Protein AF-A0A7G1QAE7-F1 (afdb_monomer_lite)

Sequence (213 aa):
MINNKRNFAISIITIFCLLNSPILLAEEELVRTSWFGGPVYDGDPDLSISAALIQAGGGEKNFSFKKALVSMLGEKAVNQEVIKLTEKHGTKMINSWMTGMDFAVNSAIKHMNDRGIKFPDAPTNMTGVVLAKTLIKSGTAPDGAYWGGWMFDNIIPHSIHNQVMIDIDNKHDYRFNKELHCILNLAMYDVAQSLGETQIKLSALASKYCTDD

Foldseek 3Di:
DDYDDDDDDDDDDDDDDDDPDPPPPPPPPPQDAFPQGDGADQDDAAQLLLQQLCVQQPHLVRGFNLSSCCFAENPVVSVVLLVVLCVQPNPVLSVLLRVLVVLLSNLLSVVCVVVVHDRDHHDPPCTHNNSLVVLQVQQQDPVLEGFPNSSCVRNGPNVSNVVSQVVSCVVPRNVSSLSNRLSVQVSSQVVCVVSVVPSHHRDPSNVPPPPDD

pLDDT: mean 88.33, std 18.8, range [35.12, 98.81]

Structure (mmCIF, N/CA/C/O backbone):
data_AF-A0A7G1QAE7-F1
#
_entry.id   AF-A0A7G1QAE7-F1
#
loop_
_atom_site.group_PDB
_atom_site.id
_atom_site.type_symbol
_atom_site.label_atom_id
_atom_site.label_alt_id
_atom_site.label_comp_id
_atom_site.label_asym_id
_atom_site.label_entity_id
_atom_site.label_seq_id
_atom_site.pdbx_PDB_ins_code
_atom_site.Cartn_x
_atom_site.Cartn_y
_atom_site.Cartn_z
_atom_site.occupancy
_atom_site.B_iso_or_equiv
_atom_site.auth_seq_id
_atom_site.auth_comp_id
_atom_site.auth_asym_id
_atom_site.auth_atom_id
_atom_site.pdbx_PDB_model_num
ATOM 1 N N . MET A 1 1 ? 35.872 -70.308 61.705 1.00 38.72 1 MET A N 1
ATOM 2 C CA . MET A 1 1 ? 37.273 -69.848 61.570 1.00 38.72 1 MET A CA 1
ATOM 3 C C . MET A 1 1 ? 37.664 -70.046 60.108 1.00 38.72 1 MET A C 1
ATOM 5 O O . MET A 1 1 ? 37.556 -71.165 59.639 1.00 38.72 1 MET A O 1
ATOM 9 N N . ILE A 1 2 ? 37.682 -68.968 59.310 1.00 35.12 2 ILE A N 1
ATOM 10 C CA . ILE A 1 2 ? 38.897 -68.245 58.851 1.00 35.12 2 ILE A CA 1
ATOM 11 C C . ILE A 1 2 ? 39.672 -69.116 57.833 1.00 35.12 2 ILE A C 1
ATOM 13 O O . ILE A 1 2 ? 40.283 -70.094 58.233 1.00 35.12 2 ILE A O 1
ATOM 17 N N . ASN A 1 3 ? 39.484 -68.889 56.517 1.00 36.97 3 ASN A N 1
ATOM 18 C CA . ASN A 1 3 ? 40.258 -67.981 55.615 1.00 36.97 3 ASN A CA 1
ATOM 19 C C . ASN A 1 3 ? 41.444 -68.747 54.983 1.00 36.97 3 ASN A C 1
ATOM 21 O O . ASN A 1 3 ? 41.979 -69.637 55.620 1.00 36.97 3 ASN A O 1
ATOM 25 N N . ASN A 1 4 ? 42.020 -68.480 53.812 1.00 40.22 4 ASN A N 1
ATOM 26 C CA . ASN A 1 4 ? 41.911 -67.551 52.675 1.00 40.22 4 ASN A CA 1
ATOM 27 C C . ASN A 1 4 ? 43.047 -68.067 51.729 1.00 40.22 4 ASN A C 1
ATOM 29 O O . ASN A 1 4 ? 44.009 -68.641 52.231 1.00 40.22 4 ASN A O 1
ATOM 33 N N . LYS A 1 5 ? 43.096 -67.978 50.399 1.00 39.59 5 LYS A N 1
ATOM 34 C CA . LYS A 1 5 ? 43.302 -66.793 49.549 1.00 39.59 5 LYS A CA 1
ATOM 35 C C . LYS A 1 5 ? 43.773 -67.344 48.189 1.00 39.59 5 LYS A C 1
ATOM 37 O O . LYS A 1 5 ? 44.699 -68.154 48.156 1.00 39.59 5 LYS A O 1
ATOM 42 N N . ARG A 1 6 ? 43.228 -66.857 47.075 1.00 45.25 6 ARG A N 1
ATOM 43 C CA . ARG A 1 6 ? 43.918 -66.850 45.775 1.00 45.25 6 ARG A CA 1
ATOM 44 C C . ARG A 1 6 ? 43.813 -65.442 45.202 1.00 45.25 6 ARG A C 1
ATOM 46 O O . ARG A 1 6 ? 42.718 -64.919 45.043 1.00 45.25 6 ARG A O 1
ATOM 53 N N . ASN A 1 7 ? 44.976 -64.848 44.955 1.00 40.50 7 ASN A N 1
ATOM 54 C CA . ASN A 1 7 ? 45.155 -63.588 44.247 1.00 40.50 7 ASN A CA 1
ATOM 55 C C . ASN A 1 7 ? 44.993 -63.832 42.745 1.00 40.50 7 ASN A C 1
ATOM 57 O O . ASN A 1 7 ? 45.597 -64.774 42.245 1.00 40.50 7 ASN A O 1
ATOM 61 N N . PHE A 1 8 ? 44.295 -62.950 42.034 1.00 41.34 8 PHE A N 1
ATOM 62 C CA . PHE A 1 8 ? 44.707 -62.492 40.705 1.00 41.34 8 PHE A CA 1
ATOM 63 C C . PHE A 1 8 ? 44.094 -61.109 40.459 1.00 41.34 8 PHE A C 1
ATOM 65 O O . PHE A 1 8 ? 42.898 -60.900 40.642 1.00 41.34 8 PHE A O 1
ATOM 72 N N . ALA A 1 9 ? 44.961 -60.158 40.124 1.00 40.53 9 ALA A N 1
ATOM 73 C CA . ALA A 1 9 ? 44.627 -58.778 39.817 1.00 40.53 9 ALA A CA 1
ATOM 74 C C . ALA A 1 9 ? 44.011 -58.676 38.415 1.00 40.53 9 ALA A C 1
ATOM 76 O O . ALA A 1 9 ? 44.549 -59.253 37.471 1.00 40.53 9 ALA A O 1
ATOM 77 N N . ILE A 1 10 ? 42.931 -57.904 38.271 1.00 44.78 10 ILE A N 1
ATOM 78 C CA . ILE A 1 10 ? 42.457 -57.398 36.979 1.00 44.78 10 ILE A CA 1
ATOM 79 C C . ILE A 1 10 ? 42.213 -55.898 37.138 1.00 44.78 10 ILE A C 1
ATOM 81 O O . ILE A 1 10 ? 41.547 -55.447 38.068 1.00 44.78 10 ILE A O 1
ATOM 85 N N . SER A 1 11 ? 42.850 -55.154 36.240 1.00 39.69 11 SER A N 1
ATOM 86 C CA . SER A 1 11 ? 42.886 -53.701 36.157 1.00 39.69 11 SER A CA 1
ATOM 87 C C . SER A 1 11 ? 41.499 -53.118 35.873 1.00 39.69 11 SER A C 1
ATOM 89 O O . SER A 1 11 ? 40.778 -53.611 35.007 1.00 39.69 11 SER A O 1
ATOM 91 N N . ILE A 1 12 ? 41.144 -52.057 36.596 1.00 42.34 12 ILE A N 1
ATOM 92 C CA . ILE A 1 12 ? 39.921 -51.271 36.415 1.00 42.34 12 ILE A CA 1
ATOM 93 C C . ILE A 1 12 ? 40.163 -50.278 35.274 1.00 42.34 12 ILE A C 1
ATOM 95 O O . ILE A 1 12 ? 41.004 -49.391 35.402 1.00 42.34 12 ILE A O 1
ATOM 99 N N . ILE A 1 13 ? 39.408 -50.396 34.180 1.00 47.78 13 ILE A N 1
ATOM 100 C CA . ILE A 1 13 ? 39.191 -49.294 33.236 1.00 47.78 13 ILE A CA 1
ATOM 101 C C . ILE A 1 13 ? 37.709 -48.935 33.296 1.00 47.78 13 ILE A C 1
ATOM 103 O O . ILE A 1 13 ? 36.841 -49.670 32.832 1.00 47.78 13 ILE A O 1
ATOM 107 N N . THR A 1 14 ? 37.449 -47.788 33.910 1.00 43.59 14 THR A N 1
ATOM 108 C CA . THR A 1 14 ? 36.178 -47.070 33.900 1.00 43.59 14 THR A CA 1
ATOM 109 C C . THR A 1 14 ? 36.004 -46.407 32.534 1.00 43.59 14 THR A C 1
ATOM 111 O O . THR A 1 14 ? 36.798 -45.534 32.194 1.00 43.59 14 THR A O 1
ATOM 114 N N . ILE A 1 15 ? 34.962 -46.753 31.771 1.00 47.78 15 ILE A N 1
ATOM 115 C CA . ILE A 1 15 ? 34.453 -45.891 30.694 1.00 47.78 15 ILE A CA 1
ATOM 116 C C . ILE A 1 15 ? 32.947 -45.700 30.881 1.00 47.78 15 ILE A C 1
ATOM 118 O O . ILE A 1 15 ? 32.174 -46.644 31.013 1.00 47.78 15 ILE A O 1
ATOM 122 N N . PHE A 1 16 ? 32.612 -44.417 30.957 1.00 44.12 16 PHE A N 1
ATOM 123 C CA . PHE A 1 16 ? 31.332 -43.772 31.206 1.00 44.12 16 PHE A CA 1
ATOM 124 C C . PHE A 1 16 ? 30.228 -44.156 30.204 1.00 44.12 16 PHE A C 1
ATOM 126 O O . PHE A 1 16 ? 30.463 -44.225 29.000 1.00 44.12 16 PHE A O 1
ATOM 133 N N . CYS A 1 17 ? 28.999 -44.285 30.714 1.00 44.75 17 CYS A N 1
ATOM 134 C CA . CYS A 1 17 ? 27.755 -44.197 29.949 1.00 44.75 17 CYS A CA 1
ATOM 135 C C . CYS A 1 17 ? 27.654 -42.859 29.206 1.00 44.75 17 CYS A C 1
ATOM 137 O O . CYS A 1 17 ? 27.763 -41.830 29.866 1.00 44.75 17 CYS A O 1
ATOM 139 N N . LEU A 1 18 ? 27.276 -42.860 27.923 1.00 44.66 18 LEU A N 1
ATOM 140 C CA . LEU A 1 18 ? 26.432 -41.804 27.353 1.00 44.66 18 LEU A CA 1
ATOM 141 C C . LEU A 1 18 ? 25.463 -42.386 26.316 1.00 44.66 18 LEU A C 1
ATOM 143 O O . LEU A 1 18 ? 25.824 -43.158 25.432 1.00 44.66 18 LEU A O 1
ATOM 147 N N . LEU A 1 19 ? 24.204 -42.020 26.522 1.00 47.03 19 LEU A N 1
ATOM 148 C CA . LEU A 1 19 ? 23.010 -42.386 25.782 1.00 47.03 19 LEU A CA 1
ATOM 149 C C . LEU A 1 19 ? 23.026 -41.714 24.401 1.00 47.03 19 LEU A C 1
ATOM 151 O O . LEU A 1 19 ? 23.190 -40.500 24.308 1.00 47.03 19 LEU A O 1
ATOM 155 N N . ASN A 1 20 ? 22.798 -42.493 23.343 1.00 44.25 20 ASN A N 1
ATOM 156 C CA . ASN A 1 20 ? 22.477 -41.978 22.011 1.00 44.25 20 ASN A CA 1
ATOM 157 C C . ASN A 1 20 ? 21.037 -41.444 22.004 1.00 44.25 20 ASN A C 1
ATOM 159 O O . ASN A 1 20 ? 20.114 -42.137 21.579 1.00 44.25 20 ASN A O 1
ATOM 163 N N . SER A 1 21 ? 20.845 -40.217 22.475 1.00 53.19 21 SER A N 1
ATOM 164 C CA . SER A 1 21 ? 19.663 -39.429 22.130 1.00 53.19 21 SER A CA 1
ATOM 165 C C . SER A 1 21 ? 20.024 -38.559 20.926 1.00 53.19 21 SER A C 1
ATOM 167 O O . SER A 1 21 ? 20.981 -37.789 21.030 1.00 53.19 21 SER A O 1
ATOM 169 N N . PRO A 1 22 ? 19.318 -38.645 19.784 1.00 49.50 22 PRO A N 1
ATOM 170 C CA . PRO A 1 22 ? 19.487 -37.655 18.734 1.00 49.50 22 PRO A CA 1
ATOM 171 C C . PRO A 1 22 ? 19.063 -36.296 19.296 1.00 49.50 22 PRO A C 1
ATOM 173 O O . PRO A 1 22 ? 17.908 -36.090 19.669 1.00 49.50 22 PRO A O 1
ATOM 17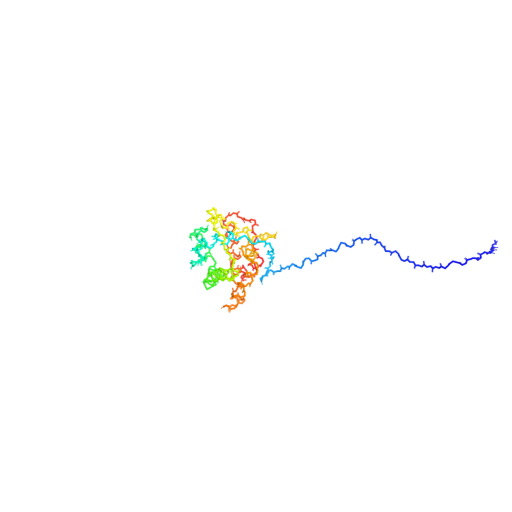6 N N . ILE A 1 23 ? 20.027 -35.385 19.400 1.00 50.25 23 ILE A N 1
ATOM 177 C CA . ILE A 1 23 ? 19.773 -33.971 19.641 1.00 50.25 23 ILE A CA 1
ATOM 178 C C . ILE A 1 23 ? 18.989 -33.482 18.423 1.00 50.25 23 ILE A C 1
ATOM 180 O O . ILE A 1 23 ? 19.538 -33.357 17.330 1.00 50.25 23 ILE A O 1
ATOM 184 N N . LEU A 1 24 ? 17.689 -33.260 18.608 1.00 46.09 24 LEU A N 1
ATOM 185 C CA . LEU A 1 24 ? 16.881 -32.471 17.694 1.00 46.09 24 LEU A CA 1
ATOM 186 C C . LEU A 1 24 ? 17.431 -31.041 17.790 1.00 46.09 24 LEU A C 1
ATOM 188 O O . LEU A 1 24 ? 17.120 -30.315 18.732 1.00 46.09 24 LEU A O 1
ATOM 192 N N . LEU A 1 25 ? 18.335 -30.671 16.885 1.00 46.50 25 LEU A N 1
ATOM 193 C CA . LEU A 1 25 ? 18.725 -29.277 16.723 1.00 46.50 25 LEU A CA 1
ATOM 194 C C . LEU A 1 25 ? 17.499 -28.559 16.159 1.00 46.50 25 LEU A C 1
ATOM 196 O O . LEU A 1 25 ? 17.181 -28.699 14.981 1.00 46.50 25 LEU A O 1
ATOM 200 N N . ALA A 1 26 ? 16.770 -27.856 17.026 1.00 49.25 26 ALA A N 1
ATOM 201 C CA . ALA A 1 26 ? 15.885 -26.795 16.586 1.00 49.25 26 ALA A CA 1
ATOM 202 C C . ALA A 1 26 ? 16.784 -25.744 15.928 1.00 49.25 26 ALA A C 1
ATOM 204 O O . ALA A 1 26 ? 17.561 -25.069 16.602 1.00 49.25 26 ALA A O 1
ATOM 205 N N . GLU A 1 27 ? 16.753 -25.692 14.603 1.00 49.44 27 GLU A N 1
ATOM 206 C CA . GLU A 1 27 ? 17.292 -24.573 13.850 1.00 49.44 27 GLU A CA 1
ATOM 207 C C . GLU A 1 27 ? 16.442 -23.362 14.257 1.00 49.44 27 GLU A C 1
ATOM 209 O O . GLU A 1 27 ? 15.258 -23.295 13.928 1.00 49.44 27 GLU A O 1
ATOM 214 N N . GLU A 1 28 ? 16.989 -22.465 15.086 1.00 44.53 28 GLU A N 1
ATOM 215 C CA . GLU A 1 28 ? 16.401 -21.136 15.249 1.00 44.53 28 GLU A CA 1
ATOM 216 C C . GLU A 1 28 ? 16.478 -20.474 13.877 1.00 44.53 28 GLU A C 1
ATOM 218 O O . GLU A 1 28 ? 17.512 -19.929 13.486 1.00 44.53 28 GLU A O 1
ATOM 223 N N . GLU A 1 29 ? 15.395 -20.584 13.110 1.00 51.03 29 GLU A N 1
ATOM 224 C CA . GLU A 1 29 ? 15.215 -19.789 11.914 1.00 51.03 29 GLU A CA 1
ATOM 225 C C . GLU A 1 29 ? 15.318 -18.332 12.368 1.00 51.03 29 GLU A C 1
ATOM 227 O O . GLU A 1 29 ? 14.521 -17.854 13.179 1.00 51.03 29 GLU A O 1
ATOM 232 N N . LEU A 1 30 ? 16.380 -17.655 11.935 1.00 49.22 30 LEU A N 1
ATOM 233 C CA . LEU A 1 30 ? 16.625 -16.254 12.231 1.00 49.22 30 LEU A CA 1
ATOM 234 C C . LEU A 1 30 ? 15.437 -15.489 11.640 1.00 49.22 30 LEU A C 1
ATOM 236 O O . LEU A 1 30 ? 15.407 -15.241 10.436 1.00 49.22 30 LEU A O 1
ATOM 240 N N . VAL A 1 31 ? 14.421 -15.202 12.463 1.00 57.31 31 VAL A N 1
ATOM 241 C CA . VAL A 1 31 ? 13.185 -14.566 12.002 1.00 57.31 31 VAL A CA 1
ATOM 242 C C . VAL A 1 31 ? 13.571 -13.204 11.448 1.00 57.31 31 VAL A C 1
ATOM 244 O O . VAL A 1 31 ? 13.851 -12.268 12.199 1.00 57.31 31 VAL A O 1
ATOM 247 N N . ARG A 1 32 ? 13.638 -13.106 10.118 1.00 70.94 32 ARG A N 1
ATOM 248 C CA . ARG A 1 32 ? 13.879 -11.840 9.439 1.00 70.94 32 ARG A CA 1
ATOM 249 C C . ARG A 1 32 ? 12.696 -10.936 9.731 1.00 70.94 32 ARG A C 1
ATOM 251 O O . ARG A 1 32 ? 11.549 -11.284 9.454 1.00 70.94 32 ARG A O 1
ATOM 258 N N . THR A 1 33 ? 12.987 -9.783 10.312 1.00 76.81 33 THR A N 1
ATOM 259 C CA . THR A 1 33 ? 11.983 -8.774 10.628 1.00 76.81 33 THR A CA 1
ATOM 260 C C . THR A 1 33 ? 11.908 -7.756 9.501 1.00 76.81 33 THR A C 1
ATOM 262 O O . THR A 1 33 ? 12.939 -7.296 9.008 1.00 76.81 33 THR A O 1
ATOM 265 N N . SER A 1 34 ? 10.692 -7.375 9.109 1.00 87.38 34 SER A N 1
ATOM 266 C CA . SER A 1 34 ? 10.488 -6.278 8.159 1.00 87.38 34 SER A CA 1
ATOM 267 C C . SER A 1 34 ? 10.971 -4.946 8.758 1.00 87.38 34 SER A C 1
ATOM 269 O O . SER A 1 34 ? 11.206 -4.839 9.966 1.00 87.38 34 SER A O 1
ATOM 271 N N . TRP A 1 35 ? 11.098 -3.910 7.922 1.00 89.69 35 TRP A N 1
ATOM 272 C CA . TRP A 1 35 ? 11.737 -2.619 8.235 1.00 89.69 35 TRP A CA 1
ATOM 273 C C . TRP A 1 35 ? 11.252 -1.961 9.542 1.00 89.69 35 TRP A C 1
ATOM 275 O O . TRP A 1 35 ? 12.019 -1.298 10.242 1.00 89.69 35 TRP A O 1
ATOM 285 N N . PHE A 1 36 ? 9.979 -2.164 9.898 1.00 91.25 36 PHE A N 1
ATOM 286 C CA . PHE A 1 36 ? 9.350 -1.628 11.113 1.00 91.25 36 PHE A CA 1
ATOM 287 C C . PHE A 1 36 ? 8.786 -2.705 12.049 1.00 91.25 36 PHE A C 1
ATOM 289 O O . PHE A 1 36 ? 7.912 -2.421 12.872 1.00 91.25 36 PHE A O 1
ATOM 296 N N . GLY A 1 37 ? 9.286 -3.935 11.943 1.00 88.94 37 GLY A N 1
ATOM 297 C CA . GLY A 1 37 ? 8.759 -5.092 12.657 1.00 88.94 37 GLY A CA 1
ATOM 298 C C . GLY A 1 37 ? 7.804 -5.932 11.808 1.00 88.94 37 GLY A C 1
ATOM 299 O O . GLY A 1 37 ? 7.399 -5.529 10.720 1.00 88.94 37 GLY A O 1
ATOM 300 N N . GLY A 1 38 ? 7.432 -7.098 12.335 1.00 89.00 38 GLY A N 1
ATOM 301 C CA . GLY A 1 38 ? 6.596 -8.070 11.632 1.00 89.00 38 GLY A CA 1
ATOM 302 C C . GLY A 1 38 ? 7.394 -9.006 10.716 1.00 89.00 38 GLY A C 1
ATOM 303 O O . GLY A 1 38 ? 8.603 -8.824 10.547 1.00 89.00 38 GLY A O 1
ATOM 304 N N . PRO A 1 39 ? 6.734 -10.029 10.160 1.00 92.31 39 PRO A N 1
ATOM 305 C CA . PRO A 1 39 ? 7.382 -11.029 9.321 1.00 92.31 39 PRO A CA 1
ATOM 306 C C . PRO A 1 39 ? 7.768 -10.465 7.945 1.00 92.31 39 PRO A C 1
ATOM 308 O O . PRO A 1 39 ? 7.182 -9.487 7.475 1.00 92.31 39 PRO A O 1
ATOM 311 N N . VAL A 1 40 ? 8.739 -11.107 7.296 1.00 90.50 40 VAL A N 1
ATOM 312 C CA . VAL A 1 40 ? 9.156 -10.838 5.909 1.00 90.50 40 VAL A CA 1
ATOM 313 C C . VAL A 1 40 ? 8.602 -11.926 4.998 1.00 90.50 40 VAL A C 1
ATOM 315 O O . VAL A 1 40 ? 8.642 -13.104 5.353 1.00 90.50 40 VAL A O 1
ATOM 318 N N . TYR A 1 41 ? 8.090 -11.537 3.830 1.00 93.19 41 TYR A N 1
ATOM 319 C CA . TYR A 1 41 ? 7.718 -12.489 2.791 1.00 93.19 41 TYR A CA 1
ATOM 320 C C . TYR A 1 41 ? 8.878 -12.657 1.808 1.00 93.19 41 TYR A C 1
ATOM 322 O O . TYR A 1 41 ? 9.283 -11.709 1.144 1.00 93.19 41 TYR A O 1
ATOM 330 N N . ASP A 1 42 ? 9.397 -13.879 1.713 1.00 88.00 42 ASP A N 1
ATOM 331 C CA . ASP A 1 42 ? 10.544 -14.220 0.861 1.00 88.00 42 ASP A CA 1
ATOM 332 C C . ASP A 1 42 ? 10.159 -15.051 -0.376 1.00 88.00 42 ASP A C 1
ATOM 334 O O . ASP A 1 42 ? 11.028 -15.587 -1.064 1.00 88.00 42 ASP A O 1
ATOM 338 N N . GLY A 1 43 ? 8.857 -15.202 -0.636 1.00 91.44 43 GLY A N 1
ATOM 339 C CA . GLY A 1 43 ? 8.357 -15.877 -1.831 1.00 91.44 43 GLY A CA 1
ATOM 340 C C . GLY A 1 43 ? 8.388 -14.986 -3.073 1.00 91.44 43 GLY A C 1
ATOM 341 O O . GLY A 1 43 ? 8.735 -13.805 -3.018 1.00 91.44 43 GLY A O 1
ATOM 342 N N . ASP A 1 44 ? 7.994 -15.561 -4.209 1.00 95.62 44 ASP A N 1
ATOM 343 C CA . ASP A 1 44 ? 7.874 -14.806 -5.453 1.00 95.62 44 ASP A CA 1
ATOM 344 C C . ASP A 1 44 ? 6.705 -13.808 -5.368 1.00 95.62 44 ASP A C 1
ATOM 346 O O . ASP A 1 44 ? 5.586 -14.205 -5.026 1.00 95.62 44 ASP A O 1
ATOM 350 N N . PRO A 1 45 ? 6.917 -12.524 -5.703 1.00 97.62 45 PRO A N 1
ATOM 351 C CA . PRO A 1 45 ? 5.853 -11.535 -5.664 1.00 97.62 45 PRO A CA 1
ATOM 352 C C . PRO A 1 45 ? 4.844 -11.754 -6.796 1.00 97.62 45 PRO A C 1
ATOM 354 O O . PRO A 1 45 ? 5.210 -12.007 -7.948 1.00 97.62 45 PRO A O 1
ATOM 357 N N . ASP A 1 46 ? 3.564 -11.541 -6.505 1.00 98.25 46 ASP A N 1
ATOM 358 C CA . ASP A 1 46 ? 2.510 -11.509 -7.513 1.00 98.25 46 ASP A CA 1
ATOM 359 C C . ASP A 1 46 ? 2.398 -10.106 -8.129 1.00 98.25 46 ASP A C 1
ATOM 361 O O . ASP A 1 46 ? 1.645 -9.232 -7.683 1.00 98.25 46 ASP A O 1
ATOM 365 N N . LEU A 1 47 ? 3.151 -9.895 -9.212 1.00 98.38 47 LEU A N 1
ATOM 366 C CA . LEU A 1 47 ? 3.163 -8.630 -9.949 1.00 98.38 47 LEU A CA 1
ATOM 367 C C . LEU A 1 47 ? 1.809 -8.285 -10.593 1.00 98.38 47 LEU A C 1
ATOM 369 O O . LEU A 1 47 ? 1.604 -7.130 -10.973 1.00 98.38 47 LEU A O 1
ATOM 373 N N . SER A 1 48 ? 0.876 -9.239 -10.713 1.00 98.56 48 SER A N 1
ATOM 374 C CA . SER A 1 48 ? -0.464 -8.958 -11.240 1.00 98.56 48 SER A CA 1
ATOM 375 C C . SER A 1 48 ? -1.295 -8.109 -10.274 1.00 98.56 48 SER A C 1
ATOM 377 O O . SER A 1 48 ? -2.073 -7.258 -10.713 1.00 98.56 48 SER A O 1
ATOM 379 N N . ILE A 1 49 ? -1.057 -8.254 -8.966 1.00 98.62 49 ILE A N 1
ATOM 380 C CA . ILE A 1 49 ? -1.687 -7.436 -7.924 1.00 98.62 49 ILE A CA 1
ATOM 381 C C . ILE A 1 49 ? -1.154 -6.003 -7.993 1.00 98.62 49 ILE A C 1
ATOM 383 O O . ILE A 1 49 ? -1.935 -5.050 -7.952 1.00 98.62 49 ILE A O 1
ATOM 387 N N . SER A 1 50 ? 0.159 -5.839 -8.180 1.00 98.62 50 SER A N 1
ATOM 388 C CA . SER A 1 50 ? 0.766 -4.524 -8.415 1.00 98.62 50 SER A CA 1
ATOM 389 C C . SER A 1 50 ? 0.214 -3.854 -9.669 1.00 98.62 50 SER A C 1
ATOM 391 O O . SER A 1 50 ? -0.175 -2.688 -9.615 1.00 98.62 50 SER A O 1
ATOM 393 N N . ALA A 1 51 ? 0.111 -4.586 -10.782 1.00 98.69 51 ALA A N 1
ATOM 394 C CA . ALA A 1 51 ? -0.468 -4.067 -12.019 1.00 98.69 51 ALA A CA 1
ATOM 395 C C . ALA A 1 51 ? -1.918 -3.590 -11.814 1.00 98.69 51 ALA A C 1
ATOM 397 O O . ALA A 1 51 ? -2.277 -2.491 -12.240 1.00 98.69 51 ALA A O 1
ATOM 398 N N . ALA A 1 52 ? -2.739 -4.370 -11.103 1.00 98.81 52 ALA A N 1
ATOM 399 C CA . ALA A 1 52 ? -4.114 -4.001 -10.776 1.00 98.81 52 ALA A CA 1
ATOM 400 C C . ALA A 1 52 ? -4.200 -2.765 -9.863 1.00 98.81 52 ALA A C 1
ATOM 402 O O . ALA A 1 52 ? -5.002 -1.865 -10.128 1.00 98.81 52 ALA A O 1
ATOM 403 N N . LEU A 1 53 ? -3.347 -2.669 -8.836 1.00 98.81 53 LEU A N 1
ATOM 404 C CA . LEU A 1 53 ? -3.257 -1.492 -7.966 1.00 98.81 53 LEU A CA 1
ATOM 405 C C . LEU A 1 53 ? -2.860 -0.238 -8.754 1.00 98.81 53 LEU A C 1
ATOM 407 O O . LEU A 1 53 ? -3.512 0.802 -8.637 1.00 98.81 53 LEU A O 1
ATOM 411 N N . ILE A 1 54 ? -1.828 -0.341 -9.592 1.00 98.62 54 ILE A N 1
ATOM 412 C CA . ILE A 1 54 ? -1.356 0.759 -10.435 1.00 98.62 54 ILE A CA 1
ATOM 413 C C . ILE A 1 54 ? -2.468 1.209 -11.389 1.00 98.62 54 ILE A C 1
ATOM 415 O O . ILE A 1 54 ? -2.750 2.406 -11.491 1.00 98.62 54 ILE A O 1
ATOM 419 N N . GLN A 1 55 ? -3.156 0.265 -12.038 1.00 98.69 55 GLN A N 1
ATOM 420 C CA . GLN A 1 55 ? -4.283 0.551 -12.925 1.00 98.69 55 GLN A CA 1
ATOM 421 C C . GLN A 1 55 ? -5.436 1.240 -12.181 1.00 98.69 55 GLN A C 1
ATOM 423 O O . GLN A 1 55 ? -5.974 2.233 -12.676 1.00 98.69 55 GLN A O 1
ATOM 428 N N . ALA A 1 56 ? -5.784 0.776 -10.977 1.00 98.69 56 ALA A N 1
ATOM 429 C CA . ALA A 1 56 ? -6.804 1.399 -10.135 1.00 98.69 56 ALA A CA 1
ATOM 430 C C . ALA A 1 56 ? -6.433 2.837 -9.730 1.00 98.69 56 ALA A C 1
ATOM 432 O O . ALA A 1 56 ? -7.312 3.689 -9.599 1.00 98.69 56 ALA A O 1
ATOM 433 N N . GLY A 1 57 ? -5.137 3.124 -9.581 1.00 98.62 57 GLY A N 1
ATOM 434 C CA . GLY A 1 57 ? -4.612 4.463 -9.320 1.00 98.62 57 GLY A CA 1
ATOM 435 C C . GLY A 1 57 ? -4.548 5.385 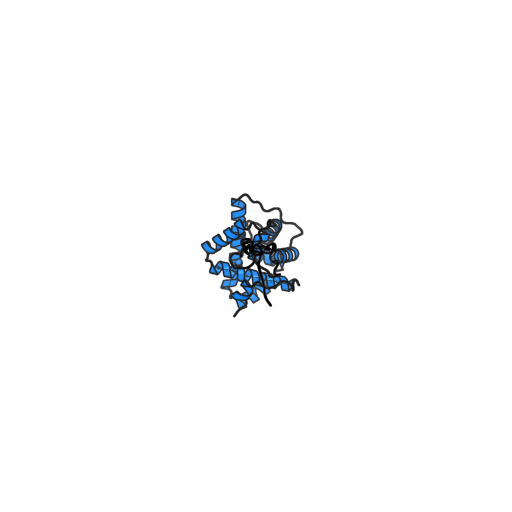-10.541 1.00 98.62 57 GLY A C 1
ATOM 436 O O . GLY A 1 57 ? -4.265 6.569 -10.375 1.00 98.62 57 GLY A O 1
ATOM 437 N N . GLY A 1 58 ? -4.833 4.893 -11.750 1.00 98.12 58 GLY A N 1
ATOM 438 C CA . GLY A 1 58 ? -4.782 5.674 -12.993 1.00 98.12 58 GLY A CA 1
ATOM 439 C C . GLY A 1 58 ? -3.616 5.335 -13.929 1.00 98.12 58 GLY A C 1
ATOM 440 O O . GLY A 1 58 ? -3.399 6.059 -14.903 1.00 98.12 58 GLY A O 1
ATOM 441 N N . GLY A 1 59 ? -2.889 4.247 -13.664 1.00 97.62 59 GLY A N 1
ATOM 442 C CA . GLY A 1 59 ? -1.770 3.764 -14.475 1.00 97.62 59 GLY A CA 1
ATOM 443 C C . GLY A 1 59 ? -0.419 4.366 -14.077 1.00 97.62 59 GLY A C 1
ATOM 444 O O . GLY A 1 59 ? -0.357 5.360 -13.359 1.00 97.62 59 GLY A O 1
ATOM 445 N N . GLU A 1 60 ? 0.674 3.787 -14.584 1.00 96.00 60 GLU A N 1
ATOM 446 C CA . GLU A 1 60 ? 2.050 4.088 -14.141 1.00 96.00 60 GLU A CA 1
ATOM 447 C C . GLU A 1 60 ? 2.427 5.577 -14.178 1.00 96.00 60 GLU A C 1
ATOM 449 O O . GLU A 1 60 ? 3.149 6.057 -13.314 1.00 96.00 60 GLU A O 1
ATOM 454 N N . LYS A 1 61 ? 1.934 6.330 -15.169 1.00 94.88 61 LYS A N 1
ATOM 455 C CA . LYS A 1 61 ? 2.279 7.754 -15.347 1.00 94.88 61 LYS A CA 1
ATOM 456 C C . LYS A 1 61 ? 1.414 8.714 -14.532 1.00 94.88 61 LYS A C 1
ATOM 458 O O . LYS A 1 61 ? 1.786 9.871 -14.379 1.00 94.88 61 LYS A O 1
ATOM 463 N N . ASN A 1 62 ? 0.244 8.265 -14.081 1.00 96.62 62 ASN A N 1
ATOM 464 C CA . ASN A 1 62 ? -0.776 9.118 -13.464 1.00 96.62 62 ASN A CA 1
ATOM 465 C C . ASN A 1 62 ? -1.272 8.550 -12.129 1.00 96.62 62 ASN A C 1
ATOM 467 O O . ASN A 1 62 ? -2.382 8.891 -11.701 1.00 96.62 62 ASN A O 1
ATOM 471 N N . PHE A 1 63 ? -0.484 7.660 -11.519 1.00 98.44 63 PHE A N 1
ATOM 472 C CA . PHE A 1 63 ? -0.867 6.956 -10.310 1.00 98.44 63 PHE A CA 1
ATOM 473 C C . PHE A 1 63 ? -1.228 7.943 -9.198 1.00 98.44 63 PHE A C 1
ATOM 475 O O . PHE A 1 63 ? -0.527 8.924 -8.952 1.00 98.44 63 PHE A O 1
ATOM 482 N N . SER A 1 64 ? -2.333 7.651 -8.521 1.00 98.50 64 SER A N 1
ATOM 483 C CA . SER A 1 64 ? -2.732 8.290 -7.280 1.00 98.50 64 SER A CA 1
ATOM 484 C C . SER A 1 64 ? -3.338 7.251 -6.351 1.00 98.50 64 SER A C 1
ATOM 486 O O . SER A 1 64 ? -4.322 6.585 -6.684 1.00 98.50 64 SER A O 1
ATOM 488 N N . PHE A 1 65 ? -2.800 7.169 -5.145 1.00 98.25 65 PHE A N 1
ATOM 489 C CA . PHE A 1 65 ? -3.248 6.281 -4.095 1.00 98.25 65 PHE A CA 1
ATOM 490 C C . PHE A 1 65 ? -4.686 6.593 -3.678 1.00 98.25 65 PHE A C 1
ATOM 492 O O . PHE A 1 65 ? -5.502 5.684 -3.541 1.00 98.25 65 PHE A O 1
ATOM 499 N N . LYS A 1 66 ? -5.062 7.878 -3.608 1.00 97.62 66 LYS A N 1
ATOM 500 C CA . LYS A 1 66 ? -6.460 8.273 -3.380 1.00 97.62 66 LYS A CA 1
ATOM 501 C C . LYS A 1 66 ? -7.385 7.735 -4.475 1.00 97.62 66 LYS A C 1
ATOM 503 O O . LYS A 1 66 ? -8.465 7.239 -4.160 1.00 97.62 66 LYS A O 1
ATOM 508 N N . LYS A 1 67 ? -6.984 7.808 -5.752 1.00 98.56 67 LYS A N 1
ATOM 509 C CA . LYS A 1 67 ? -7.783 7.238 -6.853 1.00 98.56 67 LYS A CA 1
ATOM 510 C C . LYS A 1 67 ? -7.898 5.722 -6.726 1.00 98.56 67 LYS A C 1
ATOM 512 O O . LYS A 1 67 ? -8.997 5.207 -6.898 1.00 98.56 67 LYS A O 1
ATOM 517 N N . ALA A 1 68 ? -6.814 5.037 -6.361 1.00 98.56 68 ALA A N 1
ATOM 518 C CA . ALA A 1 68 ? -6.834 3.597 -6.123 1.00 98.56 68 ALA A CA 1
ATOM 519 C C . ALA A 1 68 ? -7.806 3.222 -4.992 1.00 98.56 68 ALA A C 1
ATOM 521 O O . ALA A 1 68 ? -8.658 2.358 -5.187 1.00 98.56 68 ALA A O 1
ATOM 522 N N . LEU A 1 69 ? -7.755 3.923 -3.852 1.00 98.25 69 LEU 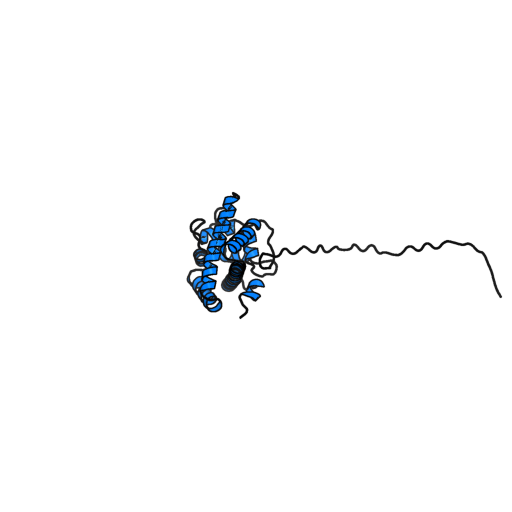A N 1
ATOM 523 C CA . LEU A 1 69 ? -8.698 3.729 -2.745 1.00 98.25 69 LEU A CA 1
ATOM 524 C C . LEU A 1 69 ? -10.152 3.935 -3.194 1.00 98.25 69 LEU A C 1
ATOM 526 O O . LEU A 1 69 ? -11.008 3.101 -2.911 1.00 98.25 69 LEU A O 1
ATOM 530 N N . VAL A 1 70 ? -10.439 5.015 -3.930 1.00 98.50 70 VAL A N 1
ATOM 531 C CA . VAL A 1 70 ? -11.798 5.306 -4.425 1.00 98.50 70 VAL A CA 1
ATOM 532 C C . VAL A 1 70 ? -12.262 4.269 -5.445 1.00 98.50 70 VAL A C 1
ATOM 534 O O . VAL A 1 70 ? -13.415 3.855 -5.398 1.00 98.50 70 VAL A O 1
ATOM 537 N N . SER A 1 71 ? -11.377 3.813 -6.331 1.00 98.50 71 SER A N 1
ATOM 538 C CA . SER A 1 71 ? -11.664 2.748 -7.298 1.00 98.50 71 SER A CA 1
ATOM 539 C C . SER A 1 71 ? -12.023 1.433 -6.599 1.00 98.50 71 SER A C 1
ATOM 541 O O . SER A 1 71 ? -12.934 0.727 -7.025 1.00 98.50 71 SER A O 1
ATOM 543 N N . MET A 1 72 ? -11.350 1.129 -5.487 1.00 98.50 72 MET A N 1
ATOM 544 C CA . MET A 1 72 ? -11.575 -0.086 -4.708 1.00 98.50 72 MET A CA 1
ATOM 545 C C . MET A 1 72 ? -12.832 -0.041 -3.832 1.00 98.50 72 MET A C 1
ATOM 547 O O . MET A 1 72 ? -13.549 -1.036 -3.742 1.00 98.50 72 MET A O 1
ATOM 551 N N . LEU A 1 73 ? -13.089 1.090 -3.170 1.00 98.06 73 LEU A N 1
ATOM 552 C CA . LEU A 1 73 ? -14.029 1.171 -2.040 1.00 98.06 73 LEU A CA 1
ATOM 553 C C . LEU A 1 73 ? -15.196 2.140 -2.269 1.00 98.06 73 LEU A C 1
ATOM 555 O O . LEU A 1 73 ? -16.173 2.132 -1.521 1.00 98.06 73 LEU A O 1
ATOM 559 N N . GLY A 1 74 ? -15.106 2.981 -3.297 1.00 98.19 74 GLY A N 1
ATOM 560 C CA . GLY A 1 74 ? -16.032 4.078 -3.542 1.00 98.19 74 GLY A CA 1
ATOM 561 C C . GLY A 1 74 ? -15.728 5.324 -2.704 1.00 98.19 74 GLY A C 1
ATOM 562 O O . GLY A 1 74 ? -15.233 5.268 -1.579 1.00 98.19 74 GLY A O 1
ATOM 563 N N . GLU A 1 75 ? -16.064 6.489 -3.259 1.00 97.56 75 GLU A N 1
ATOM 564 C CA . GLU A 1 75 ? -15.704 7.797 -2.696 1.00 97.56 75 GLU A CA 1
ATOM 565 C C . GLU A 1 75 ? -16.256 8.028 -1.284 1.00 97.56 75 GLU A C 1
ATOM 567 O O . GLU A 1 75 ? -15.553 8.549 -0.419 1.00 97.56 75 GLU A O 1
ATOM 572 N N . LYS A 1 76 ? -17.495 7.596 -1.023 1.00 96.75 76 LYS A N 1
ATOM 573 C CA . LYS A 1 76 ? -18.131 7.760 0.289 1.00 96.75 76 LYS A CA 1
ATOM 574 C C . LYS A 1 76 ? -17.345 7.053 1.397 1.00 96.75 76 LYS A C 1
ATOM 576 O O . LYS A 1 76 ? -17.086 7.675 2.423 1.00 96.75 76 LYS A O 1
ATOM 581 N N . ALA A 1 77 ? -16.967 5.791 1.186 1.00 95.50 77 ALA A N 1
ATOM 582 C CA . ALA A 1 77 ? -16.242 5.002 2.180 1.00 95.50 77 ALA A CA 1
ATOM 583 C C . ALA A 1 77 ? -14.843 5.581 2.430 1.00 95.50 77 ALA A C 1
ATOM 585 O O . ALA A 1 77 ? -14.450 5.779 3.576 1.00 95.50 77 ALA A O 1
ATOM 586 N N . VAL A 1 78 ? -14.132 5.954 1.360 1.00 96.94 78 VAL A N 1
ATOM 587 C CA . VAL A 1 78 ? -12.805 6.580 1.469 1.00 96.94 78 VAL A CA 1
ATOM 588 C C . VAL A 1 78 ? -12.867 7.902 2.228 1.00 96.94 78 VAL A C 1
ATOM 590 O O . VAL A 1 78 ? -12.043 8.139 3.105 1.00 96.94 78 VAL A O 1
ATOM 593 N N . ASN A 1 79 ? -13.842 8.763 1.933 1.00 96.56 79 ASN A N 1
ATOM 594 C CA . ASN A 1 79 ? -13.969 10.046 2.623 1.00 96.56 79 ASN A CA 1
ATOM 595 C C . ASN A 1 79 ? -14.293 9.865 4.112 1.00 96.56 79 ASN A C 1
ATOM 597 O O . ASN A 1 79 ? -13.746 10.593 4.935 1.00 96.56 79 ASN A O 1
ATOM 601 N N . GLN A 1 80 ? -15.137 8.890 4.468 1.00 95.88 80 GLN A N 1
ATOM 602 C CA . GLN A 1 80 ? -15.424 8.564 5.870 1.00 95.88 80 GLN A CA 1
ATOM 603 C C . GLN A 1 80 ? -14.164 8.104 6.610 1.00 95.88 80 GLN A C 1
ATOM 605 O O . GLN A 1 80 ? -13.888 8.593 7.705 1.00 95.88 80 GLN A O 1
ATOM 610 N N . GLU A 1 81 ? -13.372 7.231 5.990 1.00 95.19 81 GLU A N 1
ATOM 611 C CA . GLU A 1 81 ? -12.121 6.745 6.572 1.00 95.19 81 GLU A CA 1
ATOM 612 C C . GLU A 1 81 ? -11.094 7.870 6.741 1.00 95.19 81 GLU A C 1
ATOM 614 O O . GLU A 1 81 ? -10.501 8.032 7.805 1.00 95.19 81 GLU A O 1
ATOM 619 N N . VAL A 1 82 ? -10.938 8.720 5.723 1.00 96.19 82 VAL A N 1
ATOM 620 C CA . VAL A 1 82 ? -10.042 9.882 5.778 1.00 96.19 82 VAL A CA 1
ATOM 621 C C . VAL A 1 82 ? -10.456 10.862 6.872 1.00 96.19 82 VAL A C 1
ATOM 623 O O . VAL A 1 82 ? -9.578 11.378 7.559 1.00 96.19 82 VAL A O 1
ATOM 626 N N . ILE A 1 83 ? -11.754 11.121 7.060 1.00 96.94 83 ILE A N 1
ATOM 627 C CA . ILE A 1 83 ? -12.250 11.980 8.148 1.00 96.94 83 ILE A CA 1
ATOM 628 C C . ILE A 1 83 ? -11.880 11.373 9.501 1.00 96.94 83 ILE A C 1
ATOM 630 O O . ILE A 1 83 ? -11.220 12.044 10.291 1.00 96.94 83 ILE A O 1
ATOM 634 N N . LYS A 1 84 ? -12.208 10.096 9.728 1.00 95.38 84 LYS A N 1
ATOM 635 C CA . LYS A 1 84 ? -11.897 9.380 10.975 1.00 95.38 84 LYS A CA 1
ATOM 636 C C . LYS A 1 84 ? -10.401 9.432 11.302 1.00 95.38 84 LYS A C 1
ATOM 638 O O . LYS A 1 84 ? -10.006 9.798 12.407 1.00 95.38 84 LYS A O 1
ATOM 643 N N . LEU A 1 85 ? -9.555 9.106 10.325 1.00 95.62 85 LEU A N 1
ATOM 644 C CA . LEU A 1 85 ? -8.104 9.149 10.491 1.00 95.62 85 LEU A CA 1
ATOM 645 C C . LEU A 1 85 ? -7.597 10.585 10.697 1.00 95.62 85 LEU A C 1
ATOM 647 O O . LEU A 1 85 ? -6.659 10.796 11.459 1.00 95.62 85 LEU A O 1
ATOM 651 N N . THR A 1 86 ? -8.217 11.584 10.063 1.00 97.06 86 THR A N 1
ATOM 652 C CA . THR A 1 86 ? -7.852 13.002 10.226 1.00 97.06 86 THR A CA 1
ATOM 653 C C . THR A 1 86 ? -8.195 13.523 11.615 1.00 97.06 86 THR A C 1
ATOM 655 O O . THR A 1 86 ? -7.400 14.269 12.181 1.00 97.06 86 THR A O 1
ATOM 658 N N . GLU A 1 87 ? -9.340 13.135 12.177 1.00 95.56 87 GLU A N 1
ATOM 659 C CA . GLU A 1 87 ? -9.730 13.488 13.546 1.00 95.56 87 GLU A CA 1
ATOM 660 C C . GLU A 1 87 ? -8.736 12.928 14.568 1.00 95.56 87 GLU A C 1
ATOM 662 O O . GLU A 1 87 ? -8.363 13.632 15.504 1.00 95.56 87 GLU A O 1
ATOM 667 N N . LYS A 1 88 ? -8.250 11.698 14.350 1.00 94.00 88 LYS A N 1
ATOM 668 C CA . LYS A 1 88 ? -7.301 11.040 15.255 1.00 94.00 88 LYS A CA 1
ATOM 669 C C . LYS A 1 88 ? -5.853 11.511 15.090 1.00 94.00 88 LYS A C 1
ATOM 671 O O . LYS A 1 88 ? -5.157 11.739 16.072 1.00 94.00 88 LYS A O 1
ATOM 676 N N . HIS A 1 89 ? -5.382 11.646 13.854 1.00 94.12 89 HIS A N 1
ATOM 677 C CA . HIS A 1 89 ? -3.956 11.831 13.545 1.00 94.12 89 HIS A CA 1
ATOM 678 C C . HIS A 1 89 ? -3.601 13.231 13.036 1.00 94.12 89 HIS A C 1
ATOM 680 O O . HIS A 1 89 ? -2.428 13.570 12.862 1.00 94.12 89 HIS A O 1
ATOM 686 N N . GLY A 1 90 ? -4.610 14.061 12.785 1.00 96.12 90 GLY A N 1
ATOM 687 C CA . GLY A 1 90 ? -4.450 15.394 12.230 1.00 96.12 90 GLY A CA 1
ATOM 688 C C . GLY A 1 90 ? -4.231 15.401 10.716 1.00 96.12 90 GLY A C 1
ATOM 689 O O . GLY A 1 90 ? -3.633 14.510 10.107 1.00 96.12 90 GLY A O 1
ATOM 690 N N . THR A 1 91 ? -4.674 16.490 10.086 1.00 96.12 91 THR A N 1
ATOM 691 C CA . THR A 1 91 ? -4.648 16.676 8.626 1.00 96.12 91 THR A CA 1
ATOM 692 C C . THR A 1 91 ? -3.250 16.544 8.026 1.00 96.12 91 THR A C 1
ATOM 694 O O . THR A 1 91 ? -3.095 16.007 6.931 1.00 96.12 91 THR A O 1
ATOM 697 N N . LYS A 1 92 ? -2.214 17.012 8.734 1.00 95.88 92 LYS A N 1
ATOM 698 C CA . LYS A 1 92 ? -0.830 16.933 8.249 1.00 95.88 92 LYS A CA 1
ATOM 699 C C . LYS A 1 92 ? -0.395 15.480 8.045 1.00 95.88 92 LYS A C 1
ATOM 701 O O . LYS A 1 92 ? 0.154 15.175 6.994 1.00 95.88 92 LYS A O 1
ATOM 706 N N . MET A 1 93 ? -0.660 14.600 9.012 1.00 95.31 93 MET A N 1
ATOM 707 C CA . MET A 1 93 ? -0.238 13.200 8.946 1.00 95.31 93 MET A CA 1
ATOM 708 C C . MET A 1 93 ? -0.980 12.444 7.840 1.00 95.31 93 MET A C 1
ATOM 710 O O . MET A 1 93 ? -0.356 11.718 7.074 1.00 95.31 93 MET A O 1
ATOM 714 N N . ILE A 1 94 ? -2.284 12.680 7.678 1.00 97.25 94 ILE A N 1
ATOM 715 C CA . ILE A 1 94 ? -3.083 12.010 6.639 1.00 97.25 94 ILE A CA 1
ATOM 716 C C . ILE A 1 94 ? -2.741 12.507 5.227 1.00 97.25 94 ILE A C 1
ATOM 718 O O . ILE A 1 94 ? -2.654 11.706 4.296 1.00 97.25 94 ILE A O 1
ATOM 722 N N . ASN A 1 95 ? -2.444 13.799 5.056 1.00 96.44 95 ASN A N 1
ATOM 723 C CA . ASN A 1 95 ? -1.937 14.319 3.781 1.00 96.44 95 ASN A CA 1
ATOM 724 C C . ASN A 1 95 ? -0.537 13.773 3.450 1.00 96.44 95 ASN A C 1
ATOM 726 O O . ASN A 1 95 ? -0.260 13.431 2.296 1.00 96.44 95 ASN A O 1
ATOM 730 N N . SER A 1 96 ? 0.337 13.665 4.455 1.00 96.06 96 SER A N 1
ATOM 731 C CA . SER A 1 96 ? 1.642 13.012 4.319 1.00 96.06 96 SER A CA 1
ATOM 732 C C . SER A 1 96 ? 1.495 11.544 3.937 1.00 96.06 96 SER A C 1
ATOM 734 O O . SER A 1 96 ? 2.214 11.080 3.062 1.00 96.06 96 SER A O 1
ATOM 736 N N . TRP A 1 97 ? 0.533 10.830 4.525 1.00 97.25 97 TRP A N 1
ATOM 737 C CA . TRP A 1 97 ? 0.248 9.444 4.172 1.00 97.25 97 TRP A CA 1
ATOM 738 C C . TRP A 1 97 ? -0.143 9.293 2.702 1.00 97.25 97 TRP A C 1
ATOM 740 O O . TRP A 1 97 ? 0.489 8.528 1.979 1.00 97.25 97 TRP A O 1
ATOM 750 N N . MET A 1 98 ? -1.108 10.082 2.223 1.00 97.31 98 MET A N 1
ATOM 751 C CA . MET A 1 98 ? -1.547 10.023 0.824 1.00 97.31 98 MET A CA 1
ATOM 752 C C . MET A 1 98 ? -0.405 10.318 -0.159 1.00 97.31 98 MET A C 1
ATOM 754 O O . MET A 1 98 ? -0.196 9.568 -1.108 1.00 97.31 98 MET A O 1
ATOM 758 N N . THR A 1 99 ? 0.366 11.381 0.086 1.00 97.25 99 THR A N 1
ATOM 759 C CA . THR A 1 99 ? 1.473 11.766 -0.807 1.00 97.25 99 THR A CA 1
ATOM 760 C C . THR A 1 99 ? 2.684 10.836 -0.686 1.00 97.25 99 THR A C 1
ATOM 762 O O . THR A 1 99 ? 3.363 10.577 -1.678 1.00 97.25 99 THR A O 1
ATOM 765 N N . GLY A 1 100 ? 2.935 10.278 0.499 1.00 97.94 100 GLY A N 1
ATOM 766 C CA . GLY A 1 100 ? 3.962 9.267 0.729 1.00 97.94 100 GLY A CA 1
ATOM 767 C C . GLY A 1 100 ? 3.658 7.953 0.012 1.00 97.94 100 GLY A C 1
ATOM 768 O O . GLY A 1 100 ? 4.561 7.361 -0.570 1.00 97.94 100 GLY A O 1
ATOM 769 N N . MET A 1 101 ? 2.391 7.530 -0.029 1.00 98.38 101 MET A N 1
ATOM 770 C CA . MET A 1 101 ? 1.971 6.350 -0.794 1.00 98.38 101 MET A CA 1
ATOM 771 C C . MET A 1 101 ? 2.076 6.572 -2.310 1.00 98.38 101 MET A C 1
ATOM 773 O O . MET A 1 101 ? 2.510 5.668 -3.024 1.00 98.38 101 MET A O 1
ATOM 777 N N . ASP A 1 102 ? 1.766 7.778 -2.804 1.00 98.56 102 ASP A N 1
ATOM 778 C CA . ASP A 1 102 ? 2.035 8.152 -4.202 1.00 98.56 102 ASP A CA 1
ATOM 779 C C . ASP A 1 102 ? 3.536 8.051 -4.517 1.00 98.56 102 ASP A C 1
ATOM 781 O O . ASP A 1 102 ? 3.933 7.484 -5.536 1.00 98.56 102 ASP A O 1
ATOM 785 N N . PHE A 1 103 ? 4.389 8.579 -3.634 1.00 98.56 103 PHE A N 1
ATOM 786 C CA . PHE A 1 103 ? 5.840 8.497 -3.784 1.00 98.56 103 PHE A CA 1
ATOM 787 C C . PHE A 1 103 ? 6.341 7.047 -3.767 1.00 98.56 103 PHE A C 1
ATOM 789 O O . PHE A 1 103 ? 7.130 6.677 -4.634 1.00 98.56 103 PHE A O 1
ATOM 796 N N . ALA A 1 104 ? 5.866 6.223 -2.829 1.00 98.44 104 ALA A N 1
ATOM 797 C CA . ALA A 1 104 ? 6.289 4.834 -2.678 1.00 98.44 104 ALA A CA 1
ATOM 798 C C . ALA A 1 104 ? 6.014 4.010 -3.945 1.00 98.44 104 ALA A C 1
ATOM 800 O O . ALA A 1 104 ? 6.907 3.327 -4.447 1.00 98.44 104 ALA A O 1
ATOM 801 N N . VAL A 1 105 ? 4.809 4.130 -4.514 1.00 98.50 105 VAL A N 1
ATOM 802 C CA . VAL A 1 105 ? 4.446 3.420 -5.751 1.00 98.50 105 VAL A CA 1
ATOM 803 C C . VAL A 1 105 ? 5.264 3.926 -6.939 1.00 98.50 105 VAL A C 1
ATOM 805 O O . VAL A 1 105 ? 5.787 3.123 -7.709 1.00 98.50 105 VAL A O 1
ATOM 808 N N . ASN A 1 106 ? 5.451 5.241 -7.070 1.00 98.38 106 ASN A N 1
ATOM 809 C CA . ASN A 1 106 ? 6.269 5.805 -8.146 1.00 98.38 106 ASN A CA 1
ATOM 810 C C . ASN A 1 106 ? 7.753 5.407 -8.032 1.00 98.38 106 ASN A C 1
ATOM 812 O O . ASN A 1 106 ? 8.391 5.125 -9.048 1.00 98.38 106 ASN A O 1
ATOM 816 N N . SER A 1 107 ? 8.300 5.341 -6.814 1.00 98.50 107 SER A N 1
ATOM 817 C CA . SER A 1 107 ? 9.651 4.827 -6.557 1.00 98.50 107 SER A CA 1
ATOM 818 C C . SER A 1 107 ? 9.748 3.345 -6.939 1.00 98.50 107 SER A C 1
ATOM 820 O O . SER A 1 107 ? 10.653 2.968 -7.684 1.00 98.50 107 SER A O 1
ATOM 822 N N . ALA A 1 108 ? 8.772 2.515 -6.550 1.00 98.44 108 ALA A N 1
ATOM 823 C CA . ALA A 1 108 ? 8.736 1.104 -6.932 1.00 98.44 108 ALA A CA 1
ATOM 824 C C . ALA A 1 108 ? 8.716 0.923 -8.460 1.00 98.44 108 ALA A C 1
ATOM 826 O O . ALA A 1 108 ? 9.526 0.168 -8.996 1.00 98.44 108 ALA A O 1
ATOM 827 N N . ILE A 1 109 ? 7.852 1.659 -9.173 1.00 98.38 109 ILE A N 1
ATOM 828 C CA . ILE A 1 109 ? 7.780 1.644 -10.645 1.00 98.38 109 ILE A CA 1
ATOM 829 C C . ILE A 1 109 ? 9.130 2.035 -11.256 1.00 98.38 109 ILE A C 1
ATOM 831 O O . ILE A 1 109 ? 9.612 1.367 -12.173 1.00 98.38 109 ILE A O 1
ATOM 835 N N . LYS A 1 110 ? 9.769 3.093 -10.742 1.00 98.19 110 LYS A N 1
ATOM 836 C CA . LYS A 1 110 ? 11.090 3.525 -11.206 1.00 98.19 110 LYS A CA 1
ATOM 837 C C . LYS A 1 110 ? 12.124 2.405 -11.058 1.00 98.19 110 LYS A C 1
ATOM 839 O O . LYS A 1 110 ? 12.801 2.085 -12.029 1.00 98.19 110 LYS A O 1
ATOM 844 N N . HIS A 1 111 ? 12.232 1.789 -9.882 1.00 98.50 111 HIS A N 1
ATOM 845 C CA . HIS A 1 111 ? 13.230 0.740 -9.639 1.00 98.50 111 HIS A CA 1
ATOM 846 C C . HIS A 1 111 ? 12.954 -0.545 -10.417 1.00 98.50 111 HIS A C 1
ATOM 848 O O . HIS A 1 111 ? 13.893 -1.204 -10.857 1.00 98.50 111 HIS A O 1
ATOM 854 N N . MET A 1 112 ? 11.684 -0.893 -10.627 1.00 97.75 112 MET A N 1
ATOM 855 C CA . MET A 1 112 ? 11.299 -2.007 -11.497 1.00 97.75 112 MET A CA 1
ATOM 856 C C . MET A 1 112 ? 11.777 -1.757 -12.932 1.00 97.75 112 MET A C 1
ATOM 858 O O . MET A 1 112 ? 12.471 -2.600 -13.503 1.00 97.75 112 MET A O 1
ATOM 862 N N . ASN A 1 113 ? 11.514 -0.561 -13.468 1.00 97.06 113 ASN A N 1
ATOM 863 C CA . ASN A 1 113 ? 11.960 -0.153 -14.801 1.00 97.06 113 ASN A CA 1
ATOM 864 C C . ASN A 1 113 ? 13.489 -0.115 -14.931 1.00 97.06 113 ASN A C 1
ATOM 866 O O . ASN A 1 113 ? 14.026 -0.643 -15.904 1.00 97.06 113 ASN A O 1
ATOM 870 N N . ASP A 1 114 ? 14.196 0.437 -13.941 1.00 97.81 114 ASP A N 1
ATOM 871 C CA . ASP A 1 114 ? 15.665 0.496 -13.928 1.00 97.81 114 ASP A CA 1
ATOM 872 C C . ASP A 1 114 ? 16.303 -0.904 -13.933 1.00 97.81 114 ASP A C 1
ATOM 874 O O . ASP A 1 114 ? 17.392 -1.096 -14.475 1.00 97.81 114 ASP A O 1
ATOM 878 N N . ARG A 1 115 ? 15.614 -1.902 -13.364 1.00 97.62 115 ARG A N 1
ATOM 879 C CA . ARG A 1 115 ? 16.033 -3.314 -13.380 1.00 97.62 115 ARG A CA 1
ATOM 880 C C . ARG A 1 115 ? 15.473 -4.106 -14.566 1.00 97.62 115 ARG A C 1
ATOM 882 O O . ARG A 1 115 ? 15.696 -5.311 -14.646 1.00 97.62 115 ARG A O 1
ATOM 889 N N . GLY A 1 116 ? 14.752 -3.459 -15.481 1.00 97.38 116 GLY A N 1
ATOM 890 C CA . GLY A 1 116 ? 14.138 -4.106 -16.643 1.00 97.38 116 GLY A CA 1
ATOM 891 C C . GLY A 1 116 ? 12.994 -5.068 -16.302 1.00 97.38 116 GLY A C 1
ATOM 892 O O . GLY A 1 116 ? 12.631 -5.896 -17.138 1.00 97.38 116 GLY A O 1
ATOM 893 N N . ILE A 1 117 ? 12.424 -4.974 -15.097 1.00 96.38 117 ILE A N 1
ATOM 894 C CA . ILE A 1 117 ? 11.294 -5.793 -14.655 1.00 96.38 117 ILE A CA 1
ATOM 895 C C . ILE A 1 117 ? 10.006 -5.088 -15.074 1.00 96.38 117 ILE A C 1
ATOM 897 O O . ILE A 1 117 ? 9.729 -3.971 -14.643 1.00 96.38 117 ILE A O 1
ATOM 901 N N . LYS A 1 118 ? 9.210 -5.745 -15.917 1.00 94.12 118 LYS A N 1
ATOM 902 C CA . LYS A 1 118 ? 7.932 -5.210 -16.398 1.00 94.12 118 LYS A CA 1
ATOM 903 C C . LYS A 1 118 ? 6.780 -5.731 -15.553 1.00 94.12 118 LYS A C 1
ATOM 905 O O . LYS A 1 118 ? 6.757 -6.914 -15.213 1.00 94.12 118 LYS A O 1
ATOM 910 N N . PHE A 1 119 ? 5.803 -4.872 -15.282 1.00 94.62 119 PHE A N 1
ATOM 911 C CA . PHE A 1 119 ? 4.509 -5.334 -14.796 1.00 94.62 119 PHE A CA 1
ATOM 912 C C . PHE A 1 119 ? 3.783 -6.110 -15.908 1.00 94.62 119 PHE A C 1
ATOM 914 O O . PHE A 1 119 ? 3.910 -5.750 -17.084 1.00 94.62 119 PHE A O 1
ATOM 921 N N . PRO A 1 120 ? 3.048 -7.180 -15.568 1.00 97.25 120 PRO A N 1
ATOM 922 C CA . PRO A 1 120 ? 2.106 -7.788 -16.497 1.00 97.25 120 PRO A CA 1
ATOM 923 C C . PRO A 1 120 ? 0.911 -6.851 -16.729 1.00 97.25 120 PRO A C 1
ATOM 925 O O . PRO A 1 120 ? 0.733 -5.858 -16.020 1.00 97.25 120 PRO A O 1
ATOM 928 N N . ASP A 1 121 ? 0.046 -7.200 -17.680 1.00 96.75 121 ASP A N 1
ATOM 929 C CA . ASP A 1 121 ? -1.250 -6.536 -17.803 1.00 96.75 121 ASP A CA 1
ATOM 930 C C . ASP A 1 121 ? -2.094 -6.769 -16.541 1.00 96.75 121 ASP A C 1
ATOM 932 O O . ASP A 1 121 ? -2.125 -7.869 -15.980 1.00 96.75 121 ASP A O 1
ATOM 936 N N . ALA A 1 122 ? -2.807 -5.730 -16.102 1.00 97.56 122 ALA A N 1
ATOM 937 C CA . ALA A 1 122 ? -3.709 -5.827 -14.962 1.00 97.56 122 ALA A CA 1
ATOM 938 C C . ALA A 1 122 ? -4.853 -6.821 -15.259 1.00 97.56 122 ALA A C 1
ATOM 940 O O . ALA A 1 122 ? -5.554 -6.654 -16.265 1.00 97.56 122 ALA A O 1
ATOM 941 N N . PRO A 1 123 ? -5.106 -7.819 -14.391 1.00 97.81 123 PRO A N 1
ATOM 942 C CA . PRO A 1 123 ? -6.230 -8.729 -14.573 1.00 97.81 123 PRO A CA 1
ATOM 943 C C . PRO A 1 123 ? -7.562 -7.972 -14.582 1.00 97.81 123 PRO A C 1
ATOM 945 O O . PRO A 1 123 ? -7.892 -7.245 -13.644 1.00 97.81 123 PRO A O 1
ATOM 948 N N . THR A 1 124 ? -8.374 -8.169 -15.621 1.00 96.38 124 T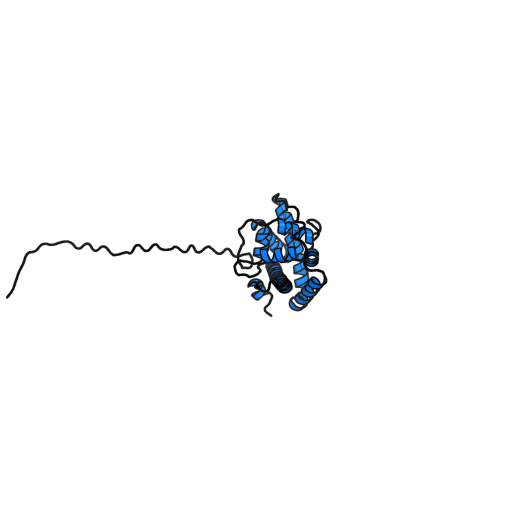HR A N 1
ATOM 949 C CA . THR A 1 124 ? -9.630 -7.418 -15.816 1.00 96.38 124 THR A CA 1
ATOM 950 C C . THR A 1 124 ? -10.683 -7.693 -14.740 1.00 96.38 124 THR A C 1
ATOM 952 O O . THR A 1 124 ? -11.558 -6.862 -14.497 1.00 96.38 124 THR A O 1
ATOM 955 N N . ASN A 1 125 ? -10.596 -8.842 -14.067 1.00 96.62 125 ASN A N 1
ATOM 956 C CA . ASN A 1 125 ? -11.474 -9.246 -12.971 1.00 96.62 125 ASN A CA 1
ATOM 957 C C . ASN A 1 125 ? -10.948 -8.856 -11.575 1.00 96.62 125 ASN A C 1
ATOM 959 O O . ASN A 1 125 ? -11.654 -9.073 -10.592 1.00 96.62 125 ASN A O 1
ATOM 963 N N . MET A 1 126 ? -9.745 -8.280 -11.465 1.00 98.25 126 MET A N 1
ATOM 964 C CA . MET A 1 126 ? -9.162 -7.832 -10.198 1.00 98.25 126 MET A CA 1
ATOM 965 C C . MET A 1 126 ? -9.377 -6.325 -10.023 1.00 98.25 126 MET A C 1
ATOM 967 O O . MET A 1 126 ? -8.456 -5.518 -10.110 1.00 98.25 126 MET A O 1
ATOM 971 N N . THR A 1 127 ? -10.631 -5.931 -9.812 1.00 98.38 127 THR A N 1
ATOM 972 C CA . THR A 1 127 ? -11.047 -4.524 -9.688 1.00 98.38 127 THR A CA 1
ATOM 973 C C . THR A 1 127 ? -11.975 -4.324 -8.490 1.00 98.38 127 THR A C 1
ATOM 975 O O . THR A 1 127 ? -12.480 -5.290 -7.910 1.00 98.38 127 THR A O 1
ATOM 978 N N . GLY A 1 128 ? -12.193 -3.069 -8.080 1.00 98.44 128 GLY A N 1
ATOM 979 C CA . GLY A 1 128 ? -13.124 -2.740 -6.998 1.00 98.44 128 GLY A CA 1
ATOM 980 C C . GLY A 1 128 ? -12.813 -3.477 -5.691 1.00 98.44 128 GLY A C 1
ATOM 981 O O . GLY A 1 128 ? -11.658 -3.615 -5.285 1.00 98.44 128 GLY A O 1
ATOM 982 N N . VAL A 1 129 ? -13.861 -4.016 -5.066 1.00 98.25 129 VAL A N 1
ATOM 983 C CA . VAL A 1 129 ? -13.762 -4.791 -3.819 1.00 98.25 129 VAL A CA 1
ATOM 984 C C . VAL A 1 129 ? -12.921 -6.062 -3.985 1.00 98.25 129 VAL A C 1
ATOM 986 O O . VAL A 1 129 ? -12.285 -6.487 -3.022 1.00 98.25 129 VAL A O 1
ATOM 989 N N . VAL A 1 130 ? -12.867 -6.661 -5.184 1.00 98.62 130 VAL A N 1
ATOM 990 C CA . VAL A 1 130 ? -12.018 -7.841 -5.427 1.00 98.62 130 VAL A CA 1
ATOM 991 C C . VAL A 1 130 ? -10.551 -7.468 -5.238 1.00 98.62 130 VAL A C 1
ATOM 993 O O . VAL A 1 130 ? -9.846 -8.158 -4.510 1.00 98.62 130 VAL A O 1
ATOM 996 N N . LEU A 1 131 ? -10.110 -6.344 -5.809 1.00 98.75 131 LEU A N 1
ATOM 997 C CA . LEU A 1 131 ? -8.747 -5.847 -5.608 1.00 98.75 131 LEU A CA 1
ATOM 998 C C . LEU A 1 131 ? -8.471 -5.512 -4.134 1.00 98.75 131 LEU A C 1
ATOM 1000 O O . LEU A 1 131 ? -7.427 -5.897 -3.613 1.00 98.75 131 LEU A O 1
ATOM 1004 N N . ALA A 1 132 ? -9.417 -4.869 -3.441 1.00 98.69 132 ALA A N 1
ATOM 1005 C CA . ALA A 1 132 ? -9.270 -4.559 -2.016 1.00 98.69 132 ALA A CA 1
ATOM 1006 C C . ALA A 1 132 ? -9.045 -5.823 -1.171 1.00 98.69 132 ALA A C 1
ATOM 1008 O O . ALA A 1 132 ? -8.098 -5.888 -0.388 1.00 98.69 132 ALA A O 1
ATOM 1009 N N . LYS A 1 133 ? -9.882 -6.852 -1.362 1.00 98.69 133 LYS A N 1
ATOM 1010 C CA . LYS A 1 133 ? -9.755 -8.137 -0.659 1.00 98.69 133 LYS A CA 1
ATOM 1011 C C . LYS A 1 133 ? -8.465 -8.866 -1.021 1.00 98.69 133 LYS A C 1
ATOM 1013 O O . LYS A 1 133 ? -7.848 -9.463 -0.144 1.00 98.69 133 LYS A O 1
ATOM 1018 N N . THR A 1 134 ? -8.035 -8.791 -2.280 1.00 98.75 134 THR A N 1
ATOM 1019 C CA . THR A 1 134 ? -6.748 -9.349 -2.710 1.00 98.75 134 THR A CA 1
ATOM 1020 C C . THR A 1 134 ? -5.585 -8.683 -1.976 1.00 98.75 134 THR A C 1
ATOM 1022 O O . THR A 1 134 ? -4.762 -9.393 -1.411 1.00 98.75 134 THR A O 1
ATOM 1025 N N . LEU A 1 135 ? -5.555 -7.349 -1.880 1.00 98.69 135 LEU A N 1
ATOM 1026 C CA . LEU A 1 135 ? -4.516 -6.629 -1.131 1.00 98.69 135 LEU A CA 1
ATOM 1027 C C . LEU A 1 135 ? -4.551 -6.943 0.371 1.00 98.69 135 LEU A C 1
ATOM 1029 O O . LEU A 1 135 ? -3.499 -7.151 0.971 1.00 98.69 135 LEU A O 1
ATOM 1033 N N . ILE A 1 136 ? -5.744 -7.041 0.974 1.00 98.56 136 ILE A N 1
ATOM 1034 C CA . ILE A 1 136 ? -5.901 -7.477 2.373 1.00 98.56 136 ILE A CA 1
ATOM 1035 C C . ILE A 1 136 ? -5.283 -8.859 2.568 1.00 98.56 136 ILE A C 1
ATOM 1037 O O . ILE A 1 136 ? -4.485 -9.053 3.483 1.00 98.56 136 ILE A O 1
ATOM 1041 N N . LYS A 1 137 ? -5.614 -9.812 1.692 1.00 98.44 137 LYS A N 1
ATOM 1042 C CA . LYS A 1 137 ? -5.079 -11.171 1.754 1.00 98.44 137 LYS A CA 1
ATOM 1043 C C . LYS A 1 137 ? -3.559 -11.181 1.593 1.00 98.44 137 LYS A C 1
ATOM 1045 O O . LYS A 1 137 ? -2.887 -11.811 2.399 1.00 98.44 137 LYS A O 1
ATOM 1050 N N . SER A 1 138 ? -3.024 -10.457 0.611 1.00 98.12 138 SER A N 1
ATOM 1051 C CA . SER A 1 138 ? -1.579 -10.341 0.387 1.00 98.12 138 SER A CA 1
ATOM 1052 C C . SER A 1 138 ? -0.849 -9.677 1.547 1.00 98.12 138 SER A C 1
ATOM 1054 O O . SER A 1 138 ? 0.325 -9.951 1.742 1.00 98.12 138 SER A O 1
ATOM 1056 N N . GLY A 1 139 ? -1.521 -8.828 2.329 1.00 97.94 139 GLY A N 1
ATOM 1057 C CA . GLY A 1 139 ? -0.966 -8.226 3.540 1.00 97.94 139 GLY A CA 1
ATOM 1058 C C . GLY A 1 139 ? -1.223 -8.980 4.835 1.00 97.94 139 GLY A C 1
ATOM 1059 O O . GLY A 1 139 ? -0.666 -8.602 5.860 1.00 97.94 139 GLY A O 1
ATOM 1060 N N . THR A 1 140 ? -2.041 -10.031 4.818 1.00 98.19 140 THR A N 1
ATOM 1061 C CA . THR A 1 140 ? -2.320 -10.837 6.008 1.00 98.19 140 THR A CA 1
ATOM 1062 C C . THR A 1 140 ? -1.211 -11.862 6.186 1.00 98.19 140 THR A C 1
ATOM 1064 O O . THR A 1 140 ? -1.106 -12.818 5.417 1.00 98.19 140 THR A O 1
ATOM 1067 N N . ALA A 1 141 ? -0.378 -11.661 7.201 1.00 96.50 141 ALA A N 1
ATOM 1068 C CA . ALA A 1 141 ? 0.731 -12.553 7.495 1.00 96.50 141 ALA A CA 1
ATOM 1069 C C . ALA A 1 141 ? 0.263 -13.833 8.232 1.00 96.50 141 ALA A C 1
ATOM 1071 O O . ALA A 1 141 ? -0.896 -13.914 8.653 1.00 96.50 141 ALA A O 1
ATOM 1072 N N . PRO A 1 142 ? 1.133 -14.850 8.424 1.00 95.31 142 PRO A N 1
ATOM 1073 C CA . PRO A 1 142 ? 0.753 -16.116 9.065 1.00 95.31 142 PRO A CA 1
ATOM 1074 C C . PRO A 1 142 ? 0.211 -15.988 10.500 1.00 95.31 142 PRO A C 1
ATOM 1076 O O . PRO A 1 142 ? -0.515 -16.863 10.964 1.00 95.31 142 PRO A O 1
ATOM 1079 N N . ASP A 1 143 ? 0.524 -14.893 11.200 1.00 93.69 143 ASP A N 1
ATOM 1080 C CA . ASP A 1 143 ? -0.018 -14.567 12.529 1.00 93.69 143 ASP A CA 1
ATOM 1081 C C . ASP A 1 143 ? -1.480 -14.053 12.493 1.00 93.69 143 ASP A C 1
ATOM 1083 O O . ASP A 1 143 ? -2.132 -13.888 13.539 1.00 93.69 143 ASP A O 1
ATOM 1087 N N . GLY A 1 144 ? -2.015 -13.834 11.288 1.00 97.00 144 GLY A N 1
ATOM 1088 C CA . GLY A 1 144 ? -3.342 -13.298 11.002 1.00 97.00 144 GLY A CA 1
ATOM 1089 C C . GLY A 1 144 ? -3.429 -11.773 11.080 1.00 97.00 144 GLY A C 1
ATOM 1090 O O . GLY A 1 144 ? -4.529 -11.232 10.962 1.00 97.00 144 GLY A O 1
ATOM 1091 N N . ALA A 1 145 ? -2.316 -11.072 11.309 1.00 97.94 145 ALA A N 1
ATOM 1092 C CA . ALA A 1 145 ? -2.286 -9.618 11.331 1.00 97.94 145 ALA A CA 1
ATOM 1093 C C . ALA A 1 145 ? -1.994 -9.037 9.945 1.00 97.94 145 ALA A C 1
ATOM 1095 O O . ALA A 1 145 ? -1.233 -9.605 9.158 1.00 97.94 145 ALA A O 1
ATOM 1096 N N . TYR A 1 146 ? -2.589 -7.879 9.655 1.00 98.19 146 TYR A N 1
ATOM 1097 C CA . TYR A 1 146 ? -2.260 -7.134 8.447 1.00 98.19 146 TYR A CA 1
ATOM 1098 C C . TYR A 1 146 ? -0.951 -6.360 8.635 1.00 98.19 146 TYR A C 1
ATOM 1100 O O . TYR A 1 146 ? -0.861 -5.485 9.501 1.00 98.19 146 TYR A O 1
ATOM 1108 N N . TRP A 1 147 ? 0.034 -6.658 7.789 1.00 97.94 147 TRP A N 1
ATOM 1109 C CA . TRP A 1 147 ? 1.344 -6.022 7.744 1.00 97.94 147 TRP A CA 1
ATOM 1110 C C . TRP A 1 147 ? 1.593 -5.415 6.358 1.00 97.94 147 TRP A C 1
ATOM 1112 O O . TRP A 1 147 ? 1.764 -6.125 5.371 1.00 97.94 147 TRP A O 1
ATOM 1122 N N . GLY A 1 148 ? 1.683 -4.086 6.280 1.00 96.81 148 GLY A N 1
ATOM 1123 C CA . GLY A 1 148 ? 1.982 -3.368 5.036 1.00 96.81 148 GLY A CA 1
ATOM 1124 C C . GLY A 1 148 ? 3.312 -3.789 4.403 1.00 96.81 148 GLY A C 1
ATOM 1125 O O . GLY A 1 148 ? 3.373 -3.964 3.194 1.00 96.81 148 GLY A O 1
ATOM 1126 N N . GLY A 1 149 ? 4.348 -4.040 5.212 1.00 95.81 149 GLY A N 1
ATOM 1127 C CA . GLY A 1 149 ? 5.631 -4.532 4.699 1.00 95.81 149 GLY A CA 1
ATOM 1128 C C . GLY A 1 149 ? 5.522 -5.920 4.057 1.00 95.81 149 GLY A C 1
ATOM 1129 O O . GLY A 1 149 ? 6.017 -6.125 2.955 1.00 95.81 149 GLY A O 1
ATOM 1130 N N . TRP A 1 150 ? 4.784 -6.833 4.699 1.00 97.31 150 TRP A N 1
ATOM 1131 C CA . TRP A 1 150 ? 4.473 -8.158 4.152 1.00 97.31 150 TRP A CA 1
ATOM 1132 C C . TRP A 1 150 ? 3.668 -8.056 2.850 1.00 97.31 150 TRP A C 1
ATOM 1134 O O . TRP A 1 150 ? 3.974 -8.738 1.876 1.00 97.31 150 TRP A O 1
ATOM 1144 N N . MET A 1 151 ? 2.671 -7.165 2.808 1.00 98.12 151 MET A N 1
ATOM 1145 C CA . MET A 1 151 ? 1.882 -6.883 1.606 1.00 98.12 151 MET A CA 1
ATOM 1146 C C . MET A 1 151 ? 2.759 -6.421 0.445 1.00 98.12 151 MET A C 1
ATOM 1148 O O . MET A 1 151 ? 2.623 -6.949 -0.654 1.00 98.12 151 MET A O 1
ATOM 1152 N N . PHE A 1 152 ? 3.673 -5.475 0.682 1.00 97.81 152 PHE A N 1
ATOM 1153 C CA . PHE A 1 152 ? 4.576 -4.989 -0.358 1.00 97.81 152 PHE A CA 1
ATOM 1154 C C . PHE A 1 152 ? 5.508 -6.086 -0.865 1.00 97.81 152 PHE A C 1
ATOM 1156 O O . PHE A 1 152 ? 5.606 -6.265 -2.075 1.00 97.81 152 PHE A O 1
ATOM 1163 N N . ASP A 1 153 ? 6.101 -6.877 0.027 1.00 97.19 153 ASP A N 1
ATOM 1164 C CA . ASP A 1 153 ? 6.939 -8.016 -0.360 1.00 97.19 153 ASP A CA 1
ATOM 1165 C C . ASP A 1 153 ? 6.163 -9.081 -1.166 1.00 97.19 153 ASP A C 1
ATOM 1167 O O . ASP A 1 153 ? 6.737 -9.754 -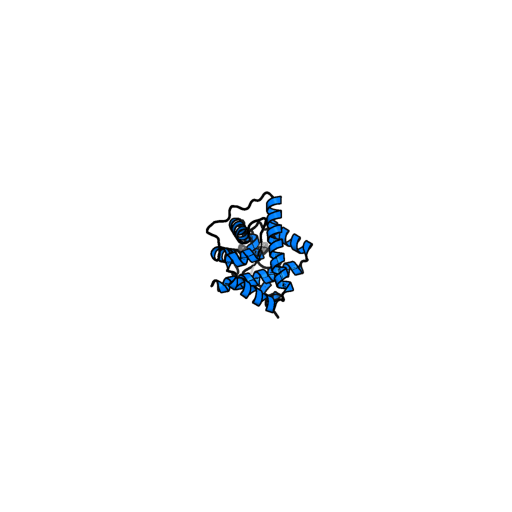2.017 1.00 97.19 153 ASP A O 1
ATOM 1171 N N . ASN A 1 154 ? 4.845 -9.204 -0.958 1.00 97.69 154 ASN A N 1
ATOM 1172 C CA . ASN A 1 154 ? 3.981 -10.095 -1.741 1.00 97.69 154 ASN A CA 1
ATOM 1173 C C . ASN A 1 154 ? 3.655 -9.573 -3.146 1.00 97.69 154 ASN A C 1
ATOM 1175 O O . ASN A 1 154 ? 3.215 -10.360 -3.980 1.00 97.69 154 ASN A O 1
ATOM 1179 N N . ILE A 1 155 ? 3.795 -8.272 -3.422 1.00 98.06 155 ILE A N 1
ATOM 1180 C CA . ILE A 1 155 ? 3.344 -7.677 -4.697 1.00 98.06 155 ILE A CA 1
ATOM 1181 C C . ILE A 1 155 ? 4.481 -7.060 -5.518 1.00 98.06 155 ILE A C 1
ATOM 1183 O O . ILE A 1 155 ? 4.312 -6.820 -6.715 1.00 98.06 155 ILE A O 1
ATOM 1187 N N . ILE A 1 156 ? 5.646 -6.830 -4.916 1.00 98.06 156 ILE A N 1
ATOM 1188 C CA . ILE A 1 156 ? 6.890 -6.419 -5.578 1.00 98.06 156 ILE A CA 1
ATOM 1189 C C . ILE A 1 156 ? 8.078 -7.178 -4.970 1.00 98.06 156 ILE A C 1
ATOM 1191 O O . ILE A 1 156 ? 8.000 -7.604 -3.823 1.00 98.06 156 ILE A O 1
ATOM 1195 N N . PRO A 1 157 ? 9.209 -7.333 -5.686 1.00 96.62 157 PR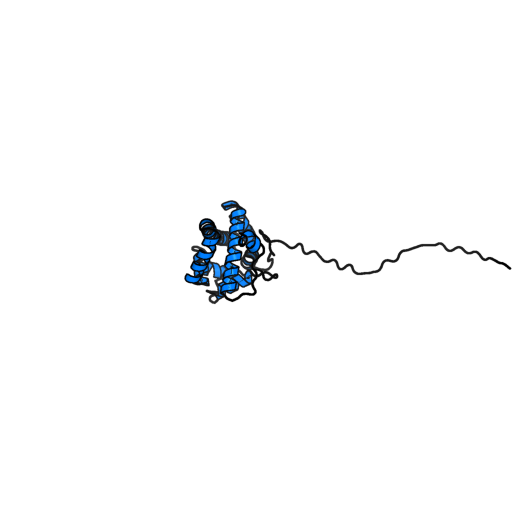O A N 1
ATOM 1196 C CA . PRO A 1 157 ? 10.373 -8.007 -5.120 1.00 96.62 157 PRO A CA 1
ATOM 1197 C C . PRO A 1 157 ? 10.850 -7.321 -3.833 1.00 96.62 157 PRO A C 1
ATOM 1199 O O . PRO A 1 157 ? 11.004 -6.099 -3.818 1.00 96.62 157 PRO A O 1
ATOM 1202 N N . HIS A 1 158 ? 11.190 -8.094 -2.799 1.00 94.81 158 HIS A N 1
ATOM 1203 C CA . HIS A 1 158 ? 11.660 -7.563 -1.508 1.00 94.81 158 HIS A CA 1
ATOM 1204 C C . HIS A 1 158 ? 12.821 -6.556 -1.652 1.00 94.81 158 HIS A C 1
ATOM 1206 O O . HIS A 1 158 ? 12.875 -5.514 -1.003 1.00 94.81 158 HIS A O 1
ATOM 1212 N N . SER A 1 159 ? 13.739 -6.800 -2.593 1.00 95.00 159 SER A N 1
ATOM 1213 C CA . SER A 1 159 ? 14.854 -5.885 -2.881 1.00 95.00 159 SER A CA 1
ATOM 1214 C C . SER A 1 159 ? 14.442 -4.563 -3.547 1.00 95.00 159 SER A C 1
ATOM 1216 O O . SER A 1 159 ? 15.227 -3.615 -3.546 1.00 95.00 159 SER A O 1
ATOM 1218 N N . ILE A 1 160 ? 13.263 -4.494 -4.173 1.00 97.69 160 ILE A N 1
ATOM 1219 C CA . ILE A 1 160 ? 12.652 -3.242 -4.642 1.00 97.69 160 ILE A CA 1
ATOM 1220 C C . ILE A 1 160 ? 11.968 -2.555 -3.466 1.00 97.69 160 ILE A C 1
ATOM 1222 O O . ILE A 1 160 ? 12.196 -1.369 -3.260 1.00 97.69 160 ILE A O 1
ATOM 1226 N N . HIS A 1 161 ? 11.193 -3.294 -2.668 1.00 97.38 161 HIS A N 1
ATOM 1227 C CA . HIS A 1 161 ? 10.529 -2.745 -1.488 1.00 97.38 161 HIS A CA 1
ATOM 1228 C C . HIS A 1 161 ? 11.536 -2.091 -0.526 1.00 97.38 161 HIS A C 1
ATOM 1230 O O . HIS A 1 161 ? 11.382 -0.918 -0.200 1.00 97.38 161 HIS A O 1
ATOM 1236 N N . ASN A 1 162 ? 12.644 -2.758 -0.188 1.00 96.06 162 ASN A N 1
ATOM 1237 C CA . ASN A 1 162 ? 13.706 -2.163 0.634 1.00 96.06 162 ASN A CA 1
ATOM 1238 C C . ASN A 1 162 ? 14.320 -0.902 0.008 1.00 96.06 162 ASN A C 1
ATOM 1240 O O . ASN A 1 162 ? 14.685 0.029 0.722 1.00 96.06 162 ASN A O 1
ATOM 1244 N N . GLN A 1 163 ? 14.425 -0.838 -1.321 1.00 98.06 163 GLN A N 1
ATOM 1245 C CA . GLN A 1 163 ? 14.916 0.365 -1.988 1.00 98.06 163 GLN A CA 1
ATOM 1246 C C . GLN A 1 163 ? 13.910 1.520 -1.881 1.00 98.06 163 GLN A C 1
ATOM 1248 O O . GLN A 1 163 ? 14.316 2.658 -1.668 1.00 98.06 163 GLN A O 1
ATOM 1253 N N . VAL A 1 164 ? 12.607 1.235 -1.949 1.00 98.38 164 VAL A N 1
ATOM 1254 C CA . VAL A 1 164 ? 11.555 2.227 -1.682 1.00 98.38 164 VAL A CA 1
ATOM 1255 C C . VAL A 1 164 ? 11.655 2.746 -0.245 1.00 98.38 164 VAL A C 1
ATOM 1257 O O . VAL A 1 164 ? 11.557 3.952 -0.031 1.00 98.38 164 VAL A O 1
ATOM 1260 N N . MET A 1 165 ? 11.926 1.874 0.732 1.00 97.75 165 MET A N 1
ATOM 1261 C CA . MET A 1 165 ? 12.142 2.288 2.125 1.00 97.75 165 MET A CA 1
ATOM 1262 C C . MET A 1 165 ? 13.305 3.271 2.257 1.00 97.75 165 MET A C 1
ATOM 1264 O O . MET A 1 165 ? 13.157 4.328 2.870 1.00 97.75 165 MET A O 1
ATOM 1268 N N . ILE A 1 166 ? 14.433 2.959 1.615 1.00 98.12 166 ILE A N 1
ATOM 1269 C CA . ILE A 1 166 ? 15.611 3.832 1.564 1.00 98.12 166 ILE A CA 1
ATOM 1270 C C . ILE A 1 166 ? 15.275 5.169 0.893 1.00 98.12 166 ILE A C 1
ATOM 1272 O O . ILE A 1 166 ? 15.690 6.225 1.369 1.00 98.12 166 ILE A O 1
ATOM 1276 N N . ASP A 1 167 ? 14.522 5.151 -0.204 1.00 98.56 167 ASP A N 1
ATOM 1277 C CA . ASP A 1 167 ? 14.136 6.363 -0.924 1.00 98.56 167 ASP A CA 1
ATOM 1278 C C . ASP A 1 167 ? 13.250 7.282 -0.072 1.00 98.56 167 ASP A C 1
ATOM 1280 O O . ASP A 1 167 ? 13.448 8.499 -0.083 1.00 98.56 167 ASP A O 1
ATOM 1284 N N . ILE A 1 168 ? 12.296 6.720 0.681 1.00 98.12 168 ILE A N 1
ATOM 1285 C CA . ILE A 1 168 ? 11.437 7.488 1.594 1.00 98.12 168 ILE A CA 1
ATOM 1286 C C . ILE A 1 168 ? 12.280 8.088 2.722 1.00 98.12 168 ILE A C 1
ATOM 1288 O O . ILE A 1 168 ? 12.164 9.287 2.988 1.00 98.12 168 ILE A O 1
ATOM 1292 N N . ASP A 1 169 ? 13.150 7.288 3.345 1.00 97.69 169 ASP A N 1
ATOM 1293 C CA . ASP A 1 169 ? 14.020 7.738 4.437 1.00 97.69 169 ASP A CA 1
ATOM 1294 C C . ASP A 1 169 ? 14.959 8.865 3.972 1.00 97.69 169 ASP A C 1
ATOM 1296 O O . ASP A 1 169 ? 15.146 9.852 4.681 1.00 97.69 169 ASP A O 1
ATOM 1300 N N . ASN A 1 170 ? 15.495 8.770 2.752 1.00 98.19 170 ASN A N 1
ATOM 1301 C CA . ASN A 1 170 ? 16.345 9.807 2.164 1.00 98.19 170 ASN A CA 1
ATOM 1302 C C . ASN A 1 170 ? 15.572 11.080 1.794 1.00 98.19 170 ASN A C 1
ATOM 1304 O O . ASN A 1 170 ? 16.120 12.183 1.858 1.00 98.19 170 ASN A O 1
ATOM 1308 N N . LYS A 1 171 ? 14.321 10.947 1.342 1.00 97.69 171 LYS A N 1
ATOM 1309 C CA . LYS A 1 171 ? 13.507 12.080 0.888 1.00 97.69 171 LYS A CA 1
ATOM 1310 C C . LYS A 1 171 ? 12.872 12.848 2.048 1.00 97.69 171 LYS A C 1
ATOM 1312 O O . LYS A 1 171 ? 12.677 14.061 1.926 1.00 97.69 171 LYS A O 1
ATOM 1317 N N . HIS A 1 172 ? 12.526 12.143 3.120 1.00 95.75 172 HIS A N 1
ATOM 1318 C CA . HIS A 1 172 ? 11.785 12.671 4.257 1.00 95.75 172 HIS A CA 1
ATOM 1319 C C . HIS A 1 172 ? 12.543 12.420 5.561 1.00 95.75 172 HIS A C 1
ATOM 1321 O O . HIS A 1 172 ? 13.220 13.330 6.025 1.00 95.75 172 HIS A O 1
ATOM 1327 N N . ASP A 1 173 ? 12.409 11.221 6.130 1.00 95.12 173 ASP A N 1
ATOM 1328 C CA . ASP A 1 173 ? 13.201 10.640 7.220 1.00 95.12 173 ASP A CA 1
ATOM 1329 C C . ASP A 1 173 ? 12.564 9.296 7.647 1.00 95.12 173 ASP A C 1
ATOM 1331 O O . ASP A 1 173 ? 11.459 8.935 7.225 1.00 95.12 173 ASP A O 1
ATOM 1335 N N . TYR A 1 174 ? 13.251 8.561 8.526 1.00 94.25 174 TYR A N 1
ATOM 1336 C CA . TYR A 1 174 ? 12.767 7.298 9.099 1.00 94.25 174 TYR A CA 1
ATOM 1337 C C . TYR A 1 174 ? 11.429 7.442 9.839 1.00 94.25 174 TYR A C 1
ATOM 1339 O O . TYR A 1 174 ? 10.596 6.531 9.834 1.00 94.25 174 TYR A O 1
ATOM 1347 N N . ARG A 1 175 ? 11.205 8.582 10.507 1.00 93.56 175 ARG A N 1
ATOM 1348 C CA . ARG A 1 175 ? 9.980 8.810 11.279 1.00 93.56 175 ARG A CA 1
ATOM 1349 C C . ARG A 1 175 ? 8.784 8.918 10.341 1.00 93.56 175 ARG A C 1
ATOM 1351 O O . ARG A 1 175 ? 7.786 8.245 10.577 1.00 93.56 175 ARG A O 1
ATOM 1358 N N . PHE A 1 176 ? 8.899 9.713 9.284 1.00 94.88 176 PHE A N 1
ATOM 1359 C CA . PHE A 1 176 ? 7.892 9.854 8.244 1.00 94.88 176 PHE A CA 1
ATOM 1360 C C . PHE A 1 176 ? 7.541 8.488 7.659 1.00 94.88 176 PHE A C 1
ATOM 1362 O O . PHE A 1 176 ? 6.371 8.120 7.623 1.00 94.88 176 PHE A O 1
ATOM 1369 N N . ASN A 1 177 ? 8.546 7.692 7.289 1.00 96.06 177 ASN A N 1
ATOM 1370 C CA . ASN A 1 177 ? 8.332 6.361 6.731 1.00 96.06 177 ASN A CA 1
ATOM 1371 C C . ASN A 1 177 ? 7.591 5.419 7.702 1.00 96.06 177 ASN A C 1
ATOM 1373 O O . ASN A 1 177 ? 6.646 4.717 7.321 1.00 96.06 177 ASN A O 1
ATOM 1377 N N . LYS A 1 178 ? 7.955 5.460 8.988 1.00 94.88 178 LYS A N 1
ATOM 1378 C CA . LYS A 1 178 ? 7.263 4.700 10.033 1.00 94.88 178 LYS A CA 1
ATOM 1379 C C . LYS A 1 178 ? 5.805 5.135 10.185 1.00 94.88 178 LYS A C 1
ATOM 1381 O O . LYS A 1 178 ? 4.928 4.282 10.317 1.00 94.88 178 LYS A O 1
ATOM 1386 N N . GLU A 1 179 ? 5.538 6.439 10.155 1.00 94.75 179 GLU A N 1
ATOM 1387 C CA . GLU A 1 179 ? 4.185 7.003 10.213 1.00 94.75 179 GLU A CA 1
ATOM 1388 C C . GLU A 1 179 ? 3.346 6.567 8.995 1.00 94.75 179 GLU A C 1
ATOM 1390 O O . GLU A 1 179 ? 2.198 6.158 9.179 1.00 94.75 179 GLU A O 1
ATOM 1395 N N . LEU A 1 180 ? 3.924 6.535 7.781 1.00 95.94 180 LEU A N 1
ATOM 1396 C CA . LEU A 1 180 ? 3.253 6.002 6.583 1.00 95.94 180 LEU A CA 1
ATOM 1397 C C . LEU A 1 180 ? 2.796 4.556 6.785 1.00 95.94 180 LEU A C 1
ATOM 1399 O O . LEU A 1 180 ? 1.637 4.227 6.535 1.00 95.94 180 LEU A O 1
ATOM 1403 N N . HIS A 1 181 ? 3.705 3.696 7.250 1.00 96.44 181 HIS A N 1
ATOM 1404 C CA . HIS A 1 181 ? 3.411 2.283 7.475 1.00 96.44 181 HIS A CA 1
ATOM 1405 C C . HIS A 1 181 ? 2.371 2.099 8.567 1.00 96.44 181 HIS A C 1
ATOM 1407 O O . HIS A 1 181 ? 1.488 1.255 8.453 1.00 96.44 181 HIS A O 1
ATOM 1413 N N . CYS A 1 182 ? 2.460 2.889 9.627 1.00 95.50 182 CYS A N 1
ATOM 1414 C CA . CYS A 1 182 ? 1.526 2.829 10.731 1.00 95.50 182 CYS A CA 1
ATOM 1415 C C . CYS A 1 182 ? 0.090 3.150 10.271 1.00 95.50 182 CYS A C 1
ATOM 1417 O O . CYS A 1 182 ? -0.814 2.344 10.503 1.00 95.50 182 CYS A O 1
ATOM 1419 N N . ILE A 1 183 ? -0.107 4.250 9.530 1.00 97.38 183 ILE A N 1
ATOM 1420 C CA . ILE A 1 183 ? -1.426 4.618 8.987 1.00 97.38 183 ILE A CA 1
ATOM 1421 C C . ILE A 1 183 ? -1.893 3.620 7.928 1.00 97.38 183 ILE A C 1
ATOM 1423 O O . ILE A 1 183 ? -3.060 3.246 7.934 1.00 97.38 183 ILE A O 1
ATOM 1427 N N . LEU A 1 184 ? -1.003 3.127 7.059 1.00 97.56 184 LEU A N 1
ATOM 1428 C CA . LEU A 1 184 ? -1.355 2.104 6.072 1.00 97.56 184 LEU A CA 1
ATOM 1429 C C . LEU A 1 184 ? -1.895 0.830 6.737 1.00 97.56 184 LEU A C 1
ATOM 1431 O O . LEU A 1 184 ? -2.903 0.287 6.295 1.00 97.56 184 LEU A O 1
ATOM 1435 N N . ASN A 1 185 ? -1.234 0.358 7.796 1.00 97.62 185 ASN A N 1
ATOM 1436 C CA . ASN A 1 185 ? -1.664 -0.825 8.538 1.00 97.62 185 ASN A CA 1
ATOM 1437 C C . ASN A 1 185 ? -3.034 -0.627 9.194 1.00 97.62 185 ASN A C 1
ATOM 1439 O O . ASN A 1 185 ? -3.878 -1.515 9.105 1.00 97.62 185 ASN A O 1
ATOM 1443 N N . LEU A 1 186 ? -3.260 0.534 9.818 1.00 97.25 186 LEU A N 1
ATOM 1444 C CA . LEU A 1 186 ? -4.546 0.871 10.425 1.00 97.25 186 LEU A CA 1
ATOM 1445 C C . LEU A 1 186 ? -5.656 0.968 9.369 1.00 97.25 186 LEU A C 1
ATOM 1447 O O . LEU A 1 186 ? -6.667 0.282 9.482 1.00 97.25 186 LEU A O 1
ATOM 1451 N N . ALA A 1 187 ? -5.432 1.737 8.302 1.00 96.94 187 ALA A N 1
ATOM 1452 C CA . ALA A 1 187 ? -6.416 1.941 7.247 1.00 96.94 187 ALA A CA 1
ATOM 1453 C C . ALA A 1 187 ? -6.803 0.622 6.563 1.00 96.94 187 ALA A C 1
ATOM 1455 O O . ALA A 1 187 ? -7.978 0.360 6.334 1.00 96.94 187 ALA A O 1
ATOM 1456 N N . MET A 1 188 ? -5.837 -0.247 6.256 1.00 97.81 188 MET A N 1
ATOM 1457 C CA . MET A 1 188 ? -6.125 -1.527 5.601 1.00 97.81 188 MET A CA 1
ATOM 1458 C C . MET A 1 188 ? -6.786 -2.540 6.541 1.00 97.81 188 MET A C 1
ATOM 1460 O O . MET A 1 188 ? -7.622 -3.322 6.087 1.00 97.81 188 MET A O 1
ATOM 1464 N N . TYR A 1 189 ? -6.479 -2.492 7.841 1.00 97.94 189 TYR A N 1
ATOM 1465 C CA . TYR A 1 189 ? -7.249 -3.210 8.855 1.00 97.94 189 TYR A CA 1
ATOM 1466 C C . TYR A 1 189 ? -8.708 -2.731 8.876 1.00 97.94 189 TYR A C 1
ATOM 1468 O O . TYR A 1 189 ? -9.617 -3.554 8.800 1.00 97.94 189 TYR A O 1
ATOM 1476 N N . ASP A 1 190 ? -8.950 -1.421 8.895 1.00 96.88 190 ASP A N 1
ATOM 1477 C CA . ASP A 1 190 ? -10.305 -0.858 8.908 1.00 96.88 190 ASP A CA 1
ATOM 1478 C C . ASP A 1 190 ? -11.088 -1.199 7.632 1.00 96.88 190 ASP A C 1
ATOM 1480 O O . ASP A 1 190 ? -12.268 -1.561 7.690 1.00 96.88 190 ASP A O 1
ATOM 1484 N N . VAL A 1 191 ? -10.419 -1.186 6.474 1.00 96.38 191 VAL A N 1
ATOM 1485 C CA . VAL A 1 191 ? -10.995 -1.669 5.214 1.00 96.38 191 VAL A CA 1
ATOM 1486 C C . VAL A 1 191 ? -11.365 -3.147 5.326 1.00 96.38 191 VAL A C 1
ATOM 1488 O O . VAL A 1 191 ? -12.484 -3.508 4.956 1.00 96.38 191 VAL A O 1
ATOM 1491 N N . ALA A 1 192 ? -10.493 -3.994 5.880 1.00 98.00 192 ALA A N 1
ATOM 1492 C CA . ALA A 1 192 ? -10.791 -5.409 6.102 1.00 98.00 192 ALA A CA 1
ATOM 1493 C C . ALA A 1 192 ? -12.049 -5.595 6.967 1.00 98.00 192 ALA A C 1
ATOM 1495 O O . ALA A 1 192 ? -12.966 -6.312 6.559 1.00 98.00 192 ALA A O 1
ATOM 1496 N N . GLN A 1 193 ? -12.154 -4.870 8.087 1.00 97.81 193 GLN A N 1
ATOM 1497 C CA . GLN A 1 193 ? -13.344 -4.899 8.945 1.00 97.81 193 GLN A CA 1
ATOM 1498 C C . GLN A 1 193 ? -14.606 -4.472 8.179 1.00 97.81 193 GLN A C 1
ATOM 1500 O O . GLN A 1 193 ? -15.631 -5.151 8.241 1.00 97.81 193 GLN A O 1
ATOM 1505 N N . SER A 1 194 ? -14.529 -3.391 7.396 1.00 95.81 194 SER A N 1
ATOM 1506 C CA . SER A 1 194 ? -15.669 -2.881 6.617 1.00 95.81 194 SER A CA 1
ATOM 1507 C C . SER A 1 194 ? -16.156 -3.849 5.529 1.00 95.81 194 SER A C 1
ATOM 1509 O O . SER A 1 194 ? -17.333 -3.837 5.167 1.00 95.81 194 SER A O 1
ATOM 1511 N N . LEU A 1 195 ? -15.266 -4.710 5.025 1.00 96.44 195 LEU A N 1
ATOM 1512 C CA . LEU A 1 195 ? -15.549 -5.717 3.999 1.00 96.44 195 LEU A CA 1
ATOM 1513 C C . LEU A 1 195 ? -15.948 -7.087 4.577 1.00 96.44 195 LEU A C 1
ATOM 1515 O O . LEU A 1 195 ? -16.114 -8.049 3.814 1.00 96.44 195 LEU A O 1
ATOM 1519 N N . GLY A 1 196 ? -16.108 -7.173 5.902 1.00 97.25 196 GLY A N 1
ATOM 1520 C CA . GLY A 1 196 ? -16.500 -8.383 6.623 1.00 97.25 196 GLY A CA 1
ATOM 1521 C C . GLY A 1 196 ? -15.360 -9.368 6.893 1.00 97.25 196 GLY A C 1
ATOM 1522 O O . GLY A 1 196 ? -15.630 -10.483 7.325 1.00 97.25 196 GLY A O 1
ATOM 1523 N N . GLU A 1 197 ? -14.101 -8.979 6.672 1.00 97.69 197 GLU A N 1
ATOM 1524 C CA . GLU A 1 197 ? -12.912 -9.788 6.980 1.00 97.69 197 GLU A CA 1
ATOM 1525 C C . GLU A 1 197 ? -12.518 -9.616 8.462 1.00 97.69 197 GLU A C 1
ATOM 1527 O O . GLU A 1 197 ? -11.399 -9.228 8.803 1.00 97.69 197 GLU A O 1
ATOM 1532 N N . THR A 1 198 ? -13.463 -9.863 9.375 1.00 97.38 198 THR A N 1
ATOM 1533 C CA . THR A 1 198 ? -13.320 -9.557 10.812 1.00 97.38 198 THR A CA 1
ATOM 1534 C C . THR A 1 198 ? -12.287 -10.421 11.537 1.00 97.38 198 THR A C 1
ATOM 1536 O O . THR A 1 198 ? -11.941 -10.155 12.683 1.00 97.38 198 THR A O 1
ATOM 1539 N N . GLN A 1 199 ? -11.794 -11.477 10.890 1.00 97.50 199 GLN A N 1
ATOM 1540 C CA . GLN A 1 199 ? -10.719 -12.328 11.393 1.00 97.50 199 GLN A CA 1
ATOM 1541 C C . GLN A 1 199 ? -9.328 -11.678 11.295 1.00 97.50 199 GLN A C 1
ATOM 1543 O O . GLN A 1 199 ? -8.395 -12.160 11.938 1.00 97.50 199 GLN A O 1
ATOM 1548 N N . ILE A 1 200 ? -9.174 -10.621 10.488 1.00 98.12 200 ILE A N 1
ATOM 1549 C CA . ILE A 1 200 ? -7.898 -9.921 10.311 1.00 98.12 200 ILE A CA 1
ATOM 1550 C C . ILE A 1 200 ? -7.574 -9.116 11.565 1.00 98.12 200 ILE A C 1
ATOM 1552 O O . ILE A 1 200 ? -8.402 -8.348 12.051 1.00 98.12 200 ILE A O 1
ATOM 1556 N N . LYS A 1 201 ? -6.352 -9.272 12.079 1.00 98.06 201 LYS A N 1
ATOM 1557 C CA . LYS A 1 201 ? -5.869 -8.552 13.262 1.00 98.06 201 LYS A CA 1
ATOM 1558 C C . LYS A 1 201 ? -5.126 -7.281 12.863 1.00 98.06 201 LYS A C 1
ATOM 1560 O O . LYS A 1 201 ? -4.486 -7.213 11.812 1.00 98.06 201 LYS A O 1
ATOM 1565 N N . LEU A 1 202 ? -5.153 -6.292 13.747 1.00 96.94 202 LEU A N 1
ATOM 1566 C CA . LEU A 1 202 ? -4.282 -5.129 13.641 1.00 96.94 202 LEU A CA 1
ATOM 1567 C C . LEU A 1 202 ? -2.833 -5.541 13.949 1.00 96.94 202 LEU A C 1
ATOM 1569 O O . LEU A 1 202 ? -2.588 -6.262 14.918 1.00 96.94 202 LEU A O 1
ATOM 1573 N N . SER A 1 203 ? -1.866 -5.094 13.144 1.00 96.50 203 SER A N 1
ATOM 1574 C CA . SER A 1 203 ? -0.448 -5.361 13.415 1.00 96.50 203 SER A CA 1
ATOM 1575 C C . SER A 1 203 ? 0.046 -4.667 14.677 1.00 96.50 203 SER A C 1
ATOM 1577 O O . SER A 1 203 ? -0.427 -3.595 15.058 1.00 96.50 203 SER A O 1
ATOM 1579 N N . ALA A 1 204 ? 1.081 -5.244 15.290 1.00 93.94 204 ALA A N 1
ATOM 1580 C CA . ALA A 1 204 ? 1.709 -4.672 16.478 1.00 93.94 204 ALA A CA 1
ATOM 1581 C C . ALA A 1 204 ? 2.289 -3.265 16.227 1.00 93.94 204 ALA A C 1
ATOM 1583 O O . ALA A 1 204 ? 2.318 -2.450 17.144 1.00 93.94 204 ALA A O 1
ATOM 1584 N N . LEU A 1 205 ? 2.712 -2.949 14.992 1.00 92.12 205 LEU A N 1
ATOM 1585 C CA . LEU A 1 205 ? 3.147 -1.597 14.618 1.00 92.12 205 LEU A CA 1
ATOM 1586 C C . LEU A 1 205 ? 2.003 -0.587 14.770 1.00 92.12 205 LEU A C 1
ATOM 1588 O O . LEU A 1 205 ? 2.153 0.398 15.489 1.00 92.12 205 LEU A O 1
ATOM 1592 N N . ALA A 1 206 ? 0.861 -0.834 14.126 1.00 92.06 206 ALA A N 1
ATOM 1593 C CA . ALA A 1 206 ? -0.278 0.072 14.218 1.00 92.06 206 ALA A CA 1
ATOM 1594 C C . ALA A 1 206 ? -0.872 0.092 15.631 1.00 92.06 206 ALA A C 1
ATOM 1596 O O . ALA A 1 206 ? -1.141 1.170 16.156 1.00 92.06 206 ALA A O 1
ATOM 1597 N N . SER A 1 207 ? -0.974 -1.072 16.280 1.00 91.19 207 SER A N 1
ATOM 1598 C CA . SER A 1 207 ? -1.478 -1.180 17.651 1.00 91.19 207 SER A CA 1
ATOM 1599 C C . SER A 1 207 ? -0.645 -0.398 18.669 1.00 91.19 207 SER A C 1
ATOM 1601 O O . SER A 1 207 ? -1.181 0.003 19.687 1.00 91.19 207 SER A O 1
ATOM 1603 N N . LYS A 1 208 ? 0.659 -0.216 18.441 1.00 88.12 208 LYS A N 1
ATOM 1604 C CA . LYS A 1 208 ? 1.550 0.463 19.395 1.00 88.12 208 LYS A CA 1
ATOM 1605 C C . LYS A 1 208 ? 1.786 1.936 19.071 1.00 88.12 208 LYS A C 1
ATOM 1607 O O . LYS A 1 208 ? 2.165 2.711 19.940 1.00 88.12 208 LYS A O 1
ATOM 1612 N N . TYR A 1 209 ? 1.684 2.312 17.798 1.00 85.00 209 TYR A N 1
ATOM 1613 C CA . TYR A 1 209 ? 2.129 3.630 17.332 1.00 85.00 209 TYR A CA 1
ATOM 1614 C C . TYR A 1 209 ? 1.035 4.446 16.633 1.00 85.00 209 TYR A C 1
ATOM 1616 O O . TYR A 1 209 ? 1.259 5.624 16.368 1.00 85.00 209 TYR A O 1
ATOM 1624 N N . CYS A 1 210 ? -0.122 3.844 16.335 1.00 84.06 210 CYS A N 1
ATOM 1625 C CA . CYS A 1 210 ? -1.262 4.524 15.710 1.00 84.06 210 CYS A CA 1
ATOM 1626 C C . CYS A 1 210 ? -2.560 4.413 16.503 1.00 84.06 210 CYS A C 1
ATOM 1628 O O . CYS A 1 210 ? -3.487 5.172 16.237 1.00 84.06 210 CYS A O 1
ATOM 1630 N N . THR A 1 211 ? -2.687 3.482 17.444 1.00 77.12 211 THR A N 1
ATOM 1631 C CA . THR A 1 211 ? -3.920 3.382 18.234 1.00 77.12 211 THR A CA 1
ATOM 1632 C C . THR A 1 211 ? -3.811 3.956 19.629 1.00 77.12 211 THR A C 1
ATOM 1634 O O . THR A 1 211 ? -4.848 4.378 20.136 1.00 77.12 211 THR A O 1
ATOM 1637 N N . ASP A 1 212 ? -2.608 3.999 20.194 1.00 58.97 212 ASP A N 1
ATOM 1638 C CA . ASP A 1 212 ? -2.369 4.471 21.555 1.00 58.97 212 ASP A CA 1
ATOM 1639 C C . ASP A 1 212 ? -2.386 6.009 21.594 1.00 58.97 212 ASP A C 1
ATOM 1641 O O . ASP A 1 212 ? -1.635 6.657 20.857 1.00 58.97 212 ASP A O 1
ATOM 1645 N N . ASP A 1 213 ? -3.286 6.553 22.420 1.00 45.81 213 ASP A N 1
ATOM 1646 C CA . ASP A 1 213 ? -3.374 7.971 22.800 1.00 45.81 213 ASP A CA 1
ATOM 1647 C C . ASP A 1 213 ? -2.298 8.335 23.842 1.00 45.81 213 ASP A C 1
ATOM 1649 O O . ASP A 1 213 ? -2.069 7.527 24.777 1.00 45.81 213 ASP A O 1
#

Secondary structure (DSSP, 8-state):
-------------------------------PBPBTBSBPP-S---HHHHHHHHHHTT-TTT--HHHHHHHHH-HHHHHHHHHHHHHHHHHHHHHHHHHHHHHHHHHHHHHHHHTTPPPPPPPTT--HHHHHHHHHHHHB-TTSEE-HHHHHHHHS-HHHHHHHHHHHHHHT-HHHHHHHHHHHHHHHHHHHHHTT-TTPEEPHHHHHHTS--

Organism: NCBI:txid553981

Radius of gyration: 27.6 Å; chains: 1; bounding box: 63×87×79 Å